Protein AF-A0A553I6A2-F1 (afdb_monomer)

Radius of gyration: 22.67 Å; Cα contacts (8 Å, |Δi|>4): 532; chains: 1; bounding box: 70×39×53 Å

Structure (mmCIF, N/CA/C/O backbone):
data_AF-A0A553I6A2-F1
#
_entry.id   AF-A0A553I6A2-F1
#
loop_
_atom_site.group_PDB
_atom_site.id
_atom_site.type_symbol
_atom_site.label_atom_id
_atom_site.label_alt_id
_atom_site.label_comp_id
_atom_site.label_asym_id
_atom_site.label_entity_id
_atom_site.label_seq_id
_atom_site.pdbx_PDB_ins_code
_atom_site.Cartn_x
_atom_site.Cartn_y
_atom_site.Cartn_z
_atom_site.occupancy
_atom_site.B_iso_or_equiv
_atom_site.auth_seq_id
_atom_site.auth_comp_id
_atom_site.auth_asym_id
_atom_site.auth_atom_id
_atom_site.pdbx_PDB_model_num
ATOM 1 N N . MET A 1 1 ? -19.895 21.517 -3.888 1.00 39.69 1 MET A N 1
ATOM 2 C CA . MET A 1 1 ? -21.190 20.795 -3.908 1.00 39.69 1 MET A CA 1
ATOM 3 C C . MET A 1 1 ? -21.489 20.225 -5.305 1.00 39.69 1 MET A C 1
ATOM 5 O O . MET A 1 1 ? -22.561 20.464 -5.832 1.00 39.69 1 MET A O 1
ATOM 9 N N . GLN A 1 2 ? -20.566 19.466 -5.915 1.00 40.25 2 GLN A N 1
ATOM 10 C CA . GLN A 1 2 ? -20.750 18.855 -7.252 1.00 40.25 2 GLN A CA 1
ATOM 11 C C . GLN A 1 2 ? -20.874 17.312 -7.220 1.00 40.25 2 GLN A C 1
ATOM 13 O O . GLN A 1 2 ? -20.915 16.690 -8.269 1.00 40.25 2 GLN A O 1
ATOM 18 N N . ASN A 1 3 ? -20.970 16.678 -6.041 1.00 53.06 3 ASN A N 1
ATOM 19 C CA . ASN A 1 3 ? -20.765 15.223 -5.898 1.00 53.06 3 ASN A CA 1
ATOM 20 C C . ASN A 1 3 ? -22.000 14.380 -5.527 1.00 53.06 3 ASN A C 1
ATOM 22 O O . ASN A 1 3 ? -21.851 13.182 -5.305 1.00 53.06 3 ASN A O 1
ATOM 26 N N . ILE A 1 4 ? -23.208 14.950 -5.456 1.00 61.94 4 ILE A N 1
ATOM 27 C CA . ILE A 1 4 ? -24.402 14.166 -5.070 1.00 61.94 4 ILE A CA 1
ATOM 28 C C . ILE A 1 4 ? -24.847 13.244 -6.219 1.00 61.94 4 ILE A C 1
ATOM 30 O O . ILE A 1 4 ? -25.097 12.064 -5.998 1.00 61.94 4 ILE A O 1
ATOM 34 N N . GLU A 1 5 ? -24.829 13.728 -7.466 1.00 69.94 5 GLU A N 1
ATOM 35 C CA . GLU A 1 5 ? -25.298 12.946 -8.623 1.00 69.94 5 GLU A CA 1
ATOM 36 C C . GLU A 1 5 ? -24.437 11.718 -8.951 1.00 69.94 5 GLU A C 1
ATOM 38 O O . GLU A 1 5 ? -24.935 10.753 -9.530 1.00 69.94 5 GLU A O 1
ATOM 43 N N . TRP A 1 6 ? -23.142 11.739 -8.622 1.00 77.69 6 TRP A N 1
ATOM 44 C CA . TRP A 1 6 ? -22.279 10.568 -8.799 1.00 77.69 6 TRP A CA 1
ATOM 45 C C . TRP A 1 6 ? -22.533 9.521 -7.712 1.00 77.69 6 TRP A C 1
ATOM 47 O O . TRP A 1 6 ? -22.584 8.330 -8.007 1.00 77.69 6 TRP A O 1
ATOM 57 N N . PHE A 1 7 ? -22.761 9.963 -6.473 1.00 81.88 7 PHE A N 1
ATOM 58 C CA . PHE A 1 7 ? -23.007 9.070 -5.345 1.00 81.88 7 PHE A CA 1
ATOM 59 C C . PHE A 1 7 ? -24.270 8.222 -5.541 1.00 81.88 7 PHE A C 1
ATOM 61 O O . PHE A 1 7 ? -24.253 7.024 -5.271 1.00 81.88 7 PHE A O 1
ATOM 68 N N . ASP A 1 8 ? -25.340 8.807 -6.085 1.00 86.19 8 ASP A N 1
ATOM 69 C CA . ASP A 1 8 ? -26.600 8.095 -6.334 1.00 86.19 8 ASP A CA 1
ATOM 70 C C . ASP A 1 8 ? -26.503 7.033 -7.442 1.00 86.19 8 ASP A C 1
ATOM 72 O O . ASP A 1 8 ? -27.329 6.121 -7.496 1.00 86.19 8 ASP A O 1
ATOM 76 N N . LYS A 1 9 ? -25.474 7.108 -8.298 1.00 87.31 9 LYS A N 1
ATOM 77 C CA . LYS A 1 9 ? -25.201 6.113 -9.349 1.00 87.31 9 LYS A CA 1
ATOM 78 C C . LYS A 1 9 ? -24.424 4.898 -8.840 1.00 87.31 9 LYS A C 1
ATOM 80 O O . LYS A 1 9 ? -24.332 3.902 -9.554 1.00 87.31 9 LYS A O 1
ATOM 85 N N . LEU A 1 10 ? -23.873 4.958 -7.628 1.00 88.50 10 LEU A N 1
ATOM 86 C CA . LEU A 1 10 ? -23.119 3.854 -7.045 1.00 88.50 10 LEU A CA 1
ATOM 87 C C . LEU A 1 10 ? -24.037 2.691 -6.640 1.00 88.50 10 LEU A C 1
ATOM 89 O O . LEU A 1 10 ? -25.145 2.877 -6.117 1.00 88.50 10 LEU A O 1
ATOM 93 N N . ALA A 1 11 ? -23.525 1.468 -6.795 1.00 91.56 11 ALA A N 1
ATOM 94 C CA . ALA A 1 11 ? -24.174 0.269 -6.275 1.00 91.56 11 ALA A CA 1
ATOM 95 C C . ALA A 1 11 ? -24.484 0.418 -4.766 1.00 91.56 11 ALA A C 1
ATOM 97 O O . ALA A 1 11 ? -23.743 1.100 -4.050 1.00 91.56 11 ALA A O 1
ATOM 98 N N . PRO A 1 12 ? -25.560 -0.204 -4.242 1.00 93.69 12 PRO A N 1
ATOM 99 C CA . PRO A 1 12 ? -25.917 -0.085 -2.826 1.00 93.69 12 PRO A CA 1
ATOM 100 C C . PRO A 1 12 ? -24.762 -0.412 -1.866 1.00 93.69 12 PRO A C 1
ATOM 102 O O . PRO A 1 12 ? -24.510 0.363 -0.948 1.00 93.69 12 PRO A O 1
ATOM 105 N N . SER A 1 13 ? -24.009 -1.490 -2.118 1.00 93.06 13 SER A N 1
ATOM 106 C CA . SER A 1 13 ? -22.839 -1.873 -1.311 1.00 93.06 13 SER A CA 1
ATOM 107 C C . SER A 1 13 ? -21.720 -0.829 -1.362 1.00 93.06 13 SER A C 1
ATOM 109 O O . SER A 1 13 ? -21.137 -0.508 -0.329 1.00 93.06 13 SER A O 1
ATOM 111 N N . SER A 1 14 ? -21.467 -0.239 -2.533 1.00 93.06 14 SER A N 1
ATOM 112 C CA . SER A 1 14 ? -20.503 0.850 -2.711 1.00 93.06 14 SER A CA 1
ATOM 113 C C . SER A 1 14 ? -20.884 2.078 -1.880 1.00 93.06 14 SER A C 1
ATOM 115 O O . SER A 1 14 ? -20.041 2.629 -1.176 1.00 93.06 14 SER A O 1
ATOM 117 N N . ARG A 1 15 ? -22.167 2.474 -1.889 1.00 93.44 15 ARG A N 1
ATOM 118 C CA . ARG A 1 15 ? -22.669 3.588 -1.063 1.00 93.44 15 ARG A CA 1
ATOM 119 C C . ARG A 1 15 ? -22.511 3.306 0.426 1.00 93.44 15 ARG A C 1
ATOM 121 O O . ARG A 1 15 ? -22.028 4.171 1.155 1.00 93.44 15 ARG A O 1
ATOM 128 N N . THR A 1 16 ? -22.879 2.102 0.866 1.00 94.94 16 THR A N 1
ATOM 129 C CA . THR A 1 16 ? -22.698 1.670 2.258 1.00 94.94 16 THR A CA 1
ATOM 130 C C . THR A 1 16 ? -21.231 1.742 2.671 1.00 94.94 16 THR A C 1
ATOM 132 O O . THR A 1 16 ? -20.926 2.324 3.709 1.00 94.94 16 THR A O 1
ATOM 135 N N . LEU A 1 17 ? -20.312 1.234 1.842 1.00 94.38 17 LEU A N 1
ATOM 136 C CA . LEU A 1 17 ? -18.883 1.292 2.134 1.00 94.38 17 LEU A CA 1
ATOM 137 C C . LEU A 1 17 ? -18.389 2.741 2.252 1.00 94.38 17 LEU A C 1
ATOM 139 O O . LEU A 1 17 ? -17.718 3.070 3.225 1.00 94.38 17 LEU A O 1
ATOM 143 N N . CYS A 1 18 ? -18.766 3.631 1.326 1.00 92.19 18 CYS A N 1
ATOM 144 C CA . CYS A 1 18 ? -18.405 5.052 1.392 1.00 92.19 18 CYS A CA 1
ATOM 145 C C . CYS A 1 18 ? -18.852 5.727 2.696 1.00 92.19 18 CYS A C 1
ATOM 147 O O . CYS A 1 18 ? -18.108 6.543 3.238 1.00 92.19 18 CYS A O 1
ATOM 149 N N . MET A 1 19 ? -20.048 5.395 3.192 1.00 93.75 19 MET A N 1
ATOM 150 C CA . MET A 1 19 ? -20.575 5.944 4.446 1.00 93.75 19 MET A CA 1
ATOM 151 C C . MET A 1 19 ? -19.883 5.360 5.684 1.00 93.75 19 MET A C 1
ATOM 153 O O . MET A 1 19 ? -19.749 6.051 6.690 1.00 93.75 19 MET A O 1
ATOM 157 N N . ASN A 1 20 ? -19.383 4.126 5.604 1.00 95.56 20 ASN A N 1
ATOM 158 C CA . ASN A 1 20 ? -18.745 3.418 6.715 1.00 95.56 20 ASN A CA 1
ATOM 159 C C . ASN A 1 20 ? -17.225 3.649 6.770 1.00 95.56 20 ASN A C 1
ATOM 161 O O . ASN A 1 20 ? -16.434 2.711 6.909 1.00 95.56 20 ASN A O 1
ATOM 165 N N . ARG A 1 21 ? -16.802 4.908 6.651 1.00 96.12 21 ARG A N 1
ATOM 166 C CA . ARG A 1 21 ? -15.399 5.296 6.813 1.00 96.12 21 ARG A CA 1
ATOM 167 C C . ARG A 1 21 ? -15.043 5.412 8.297 1.00 96.12 21 ARG A C 1
ATOM 169 O O . ARG A 1 21 ? -15.699 6.152 9.023 1.00 96.12 21 ARG A O 1
ATOM 176 N N . ILE A 1 22 ? -13.962 4.764 8.725 1.00 96.12 22 ILE A N 1
ATOM 177 C CA . ILE A 1 22 ? -13.311 5.024 10.015 1.00 96.12 22 ILE A CA 1
ATOM 178 C C . ILE A 1 22 ? -12.478 6.300 9.854 1.00 96.12 22 ILE A C 1
ATOM 180 O O . ILE A 1 22 ? -11.537 6.322 9.058 1.00 96.12 22 ILE A O 1
ATOM 184 N N . GLN A 1 23 ? -12.879 7.372 10.539 1.00 95.06 23 GLN A N 1
ATOM 185 C CA . GLN A 1 23 ? -12.354 8.726 10.304 1.00 95.06 23 GLN A CA 1
ATOM 186 C C . GLN A 1 23 ? -11.250 9.144 11.269 1.00 95.06 23 GLN A C 1
ATOM 188 O O . GLN A 1 23 ? -10.480 10.033 10.927 1.00 95.06 23 GLN A O 1
ATOM 193 N N . ASP A 1 24 ? -11.188 8.516 12.440 1.00 94.44 24 ASP A N 1
ATOM 194 C CA . ASP A 1 24 ? -10.298 8.922 13.520 1.00 94.44 24 ASP A CA 1
ATOM 195 C C . ASP A 1 24 ? -9.706 7.723 14.266 1.00 94.44 24 ASP A C 1
ATOM 197 O O . ASP A 1 24 ? -10.160 6.573 14.158 1.00 94.44 24 ASP A O 1
ATOM 201 N N . PHE A 1 25 ? -8.642 8.005 15.015 1.00 92.56 25 PHE A N 1
ATOM 202 C CA . PHE A 1 25 ? -7.897 6.995 15.751 1.00 92.56 25 PHE A CA 1
ATOM 203 C C . PHE A 1 25 ? -8.709 6.273 16.830 1.00 92.56 25 PHE A C 1
ATOM 205 O O . PHE A 1 25 ? -8.546 5.064 17.027 1.00 92.56 25 PHE A O 1
ATOM 212 N N . ASP A 1 26 ? -9.574 6.993 17.543 1.00 91.19 26 ASP A N 1
ATOM 213 C CA . ASP A 1 26 ? -10.356 6.416 18.635 1.00 91.19 26 ASP A CA 1
ATOM 214 C C . ASP A 1 26 ? -11.381 5.412 18.085 1.00 91.19 26 ASP A C 1
ATOM 216 O O . ASP A 1 26 ? -11.491 4.295 18.599 1.00 91.19 26 ASP A O 1
ATOM 220 N N . SER A 1 27 ? -12.048 5.749 16.980 1.00 92.19 27 SER A N 1
ATOM 221 C CA . SER A 1 27 ? -12.936 4.856 16.230 1.00 92.19 27 SER A CA 1
ATOM 222 C C . SER A 1 27 ? -12.190 3.624 15.714 1.00 92.19 27 SER A C 1
ATOM 224 O O . SER A 1 27 ? -12.698 2.506 15.803 1.00 92.19 27 SER A O 1
ATOM 226 N N . LEU A 1 28 ? -10.954 3.797 15.232 1.00 90.69 28 LEU A N 1
ATOM 227 C CA . LEU A 1 28 ? -10.103 2.694 14.783 1.00 90.69 28 LEU A CA 1
ATOM 228 C C . LEU A 1 28 ? -9.699 1.749 15.927 1.00 90.69 28 LEU A C 1
ATOM 230 O O . LEU A 1 28 ? -9.652 0.538 15.732 1.00 90.69 28 LEU A O 1
ATOM 234 N N . LYS A 1 29 ? -9.440 2.269 17.132 1.00 87.19 29 LYS A N 1
ATOM 235 C CA . LYS A 1 29 ? -9.158 1.448 18.323 1.00 87.19 29 LYS A CA 1
ATOM 236 C C . LYS A 1 29 ? -10.384 0.714 18.850 1.00 87.19 29 LYS A C 1
ATOM 238 O O . LYS A 1 29 ? -10.271 -0.419 19.319 1.00 87.19 29 LYS A O 1
ATOM 243 N N . GLN A 1 30 ? -11.541 1.367 18.807 1.00 84.50 30 GLN A N 1
ATOM 244 C CA . GLN A 1 30 ? -12.818 0.758 19.179 1.00 84.50 30 GLN A CA 1
ATOM 245 C C . GLN A 1 30 ? -13.240 -0.314 18.176 1.00 84.50 30 GLN A C 1
ATOM 247 O O . GLN A 1 30 ? -13.945 -1.257 18.551 1.00 84.50 30 GLN A O 1
ATOM 252 N N . ALA A 1 31 ? -12.761 -0.210 16.931 1.00 76.12 31 ALA A N 1
ATOM 253 C CA . ALA A 1 31 ? -12.896 -1.233 15.914 1.00 76.12 31 ALA A CA 1
ATOM 254 C C . ALA A 1 31 ? -12.048 -2.472 16.273 1.00 76.12 31 ALA A C 1
ATOM 256 O O . ALA A 1 31 ? -11.007 -2.766 15.689 1.00 76.12 31 ALA A O 1
ATOM 257 N N . SER A 1 32 ? -12.513 -3.224 17.265 1.00 68.56 32 SER A N 1
ATOM 258 C CA . SER A 1 32 ? -11.892 -4.455 17.728 1.00 68.56 32 SER A CA 1
ATOM 259 C C . SER A 1 32 ? -12.562 -5.694 17.143 1.00 68.56 32 SER A C 1
ATOM 261 O O . SER A 1 32 ? -13.752 -5.695 16.837 1.00 68.56 32 SER A O 1
ATOM 263 N N . GLY A 1 33 ? -11.789 -6.771 16.977 1.00 80.69 33 GLY A N 1
ATOM 264 C CA . GLY A 1 33 ? -12.341 -8.035 16.491 1.00 80.69 33 GLY A CA 1
ATOM 265 C C . GLY A 1 33 ? -12.720 -8.033 15.007 1.00 80.69 33 GLY A C 1
ATOM 266 O O . GLY A 1 33 ? -13.617 -8.776 14.623 1.00 80.69 33 GLY A O 1
ATOM 267 N N . PHE A 1 34 ? -12.034 -7.246 14.178 1.00 89.44 34 PHE A N 1
ATOM 268 C CA . PHE A 1 34 ? -12.184 -7.262 12.720 1.00 89.44 34 PHE A CA 1
ATOM 269 C C . PHE A 1 34 ? -11.157 -8.175 12.054 1.00 89.44 34 PHE A C 1
ATOM 271 O O . PHE A 1 34 ? -10.148 -8.545 12.656 1.00 89.44 34 PHE A O 1
ATOM 278 N N . THR A 1 35 ? -11.400 -8.502 10.793 1.00 94.81 35 THR A N 1
ATOM 279 C CA . THR A 1 35 ? -10.365 -8.963 9.866 1.00 94.81 35 THR A CA 1
ATOM 280 C C . THR A 1 35 ? -9.868 -7.763 9.077 1.00 94.81 35 THR A C 1
ATOM 282 O O . THR A 1 35 ? -10.666 -6.984 8.560 1.00 94.81 35 THR A O 1
ATOM 285 N N . LEU A 1 36 ? -8.554 -7.587 8.998 1.00 95.81 36 LEU A N 1
ATOM 286 C CA . LEU A 1 36 ? -7.943 -6.438 8.339 1.00 95.81 36 LEU A CA 1
ATOM 287 C C . LEU A 1 36 ? -7.446 -6.873 6.969 1.00 95.81 36 LEU A C 1
ATOM 289 O O . LEU A 1 36 ? -6.605 -7.768 6.881 1.00 95.81 36 LEU A O 1
ATOM 293 N N . VAL A 1 37 ? -7.956 -6.247 5.910 1.00 97.56 37 VAL A N 1
ATOM 294 C CA . VAL A 1 37 ? -7.526 -6.508 4.534 1.00 97.56 37 VAL A CA 1
ATOM 295 C C . VAL A 1 37 ? -6.984 -5.222 3.943 1.00 97.56 37 VAL A C 1
ATOM 297 O O . VAL A 1 37 ? -7.740 -4.303 3.639 1.00 97.56 37 VAL A O 1
ATOM 300 N N . ALA A 1 38 ? -5.668 -5.159 3.770 1.00 97.69 38 ALA A N 1
ATOM 301 C CA . ALA A 1 38 ? -5.038 -4.070 3.051 1.00 97.69 38 ALA A CA 1
ATOM 302 C C . ALA A 1 38 ? -5.060 -4.317 1.548 1.00 97.69 38 ALA A C 1
ATOM 304 O O . ALA A 1 38 ? -4.789 -5.433 1.101 1.00 97.69 38 ALA A O 1
ATOM 305 N N . VAL A 1 39 ? -5.326 -3.260 0.781 1.00 96.31 39 VAL A N 1
ATOM 306 C CA . VAL A 1 39 ? -5.261 -3.277 -0.682 1.00 96.31 39 VAL A CA 1
ATOM 307 C C . VAL A 1 39 ? -4.259 -2.246 -1.190 1.00 96.31 39 VAL A C 1
ATOM 309 O O . VAL A 1 39 ? -4.098 -1.171 -0.611 1.00 96.31 39 VAL A O 1
ATOM 312 N N . ASP A 1 40 ? -3.585 -2.560 -2.287 1.00 96.12 40 ASP A N 1
ATOM 313 C CA . ASP A 1 40 ? -2.832 -1.599 -3.090 1.00 96.12 40 ASP A CA 1
ATOM 314 C C . ASP A 1 40 ? -3.101 -1.881 -4.564 1.00 96.12 40 ASP A C 1
ATOM 316 O O . ASP A 1 40 ? -3.135 -3.039 -4.985 1.00 96.12 40 ASP A O 1
ATOM 320 N N . PHE A 1 41 ? -3.287 -0.829 -5.349 1.00 92.25 41 PHE A N 1
ATOM 321 C CA . PHE A 1 41 ? -3.377 -0.936 -6.797 1.00 92.25 41 PHE A CA 1
ATOM 322 C C . PHE A 1 41 ? -2.199 -0.179 -7.404 1.00 92.25 41 PHE A C 1
ATOM 324 O O . PHE A 1 41 ? -1.989 0.999 -7.118 1.00 92.25 41 PHE A O 1
ATOM 331 N N . LYS A 1 42 ? -1.461 -0.826 -8.307 1.00 89.69 42 LYS A N 1
ATOM 332 C CA . LYS A 1 42 ? -0.528 -0.146 -9.207 1.00 89.69 42 LYS A CA 1
ATOM 333 C C . LYS A 1 42 ? -1.149 -0.080 -10.581 1.00 89.69 42 LYS A C 1
ATOM 335 O O . LYS A 1 42 ? -1.571 -1.094 -11.136 1.00 89.69 42 LYS A O 1
ATOM 340 N N . GLY A 1 43 ? -1.130 1.095 -11.180 1.00 82.81 43 GLY A N 1
ATOM 341 C CA . GLY A 1 43 ? -1.565 1.280 -12.551 1.00 82.81 43 GLY A CA 1
ATOM 342 C C . GLY A 1 43 ? -0.867 2.455 -13.198 1.00 82.81 43 GLY A C 1
ATOM 343 O O . GLY A 1 43 ? -0.191 3.242 -12.534 1.00 82.81 43 GLY A O 1
ATOM 344 N N . GLN A 1 44 ? -1.043 2.564 -14.506 1.00 67.75 44 GLN A N 1
ATOM 345 C CA . GLN A 1 44 ? -0.726 3.785 -15.229 1.00 67.75 44 GLN A CA 1
ATOM 346 C C . GLN A 1 44 ? -2.042 4.460 -15.617 1.00 67.75 44 GLN A C 1
ATOM 348 O O . GLN A 1 44 ? -2.924 3.778 -16.156 1.00 67.75 44 GLN A O 1
ATOM 353 N N . PRO A 1 45 ? -2.202 5.769 -15.355 1.00 56.75 45 PRO A N 1
ATOM 354 C CA . PRO A 1 45 ? -3.293 6.514 -15.955 1.00 56.75 45 PRO A CA 1
ATOM 355 C C . PRO A 1 45 ? -3.103 6.467 -17.473 1.00 56.75 45 PRO A C 1
ATOM 357 O O . PRO A 1 45 ? -2.079 6.914 -17.994 1.00 56.75 45 PRO A O 1
ATOM 360 N N . ASN A 1 46 ? -4.067 5.896 -18.185 1.00 56.88 46 ASN A N 1
ATOM 361 C CA . ASN A 1 46 ? -4.137 6.018 -19.625 1.00 56.88 46 ASN A CA 1
ATOM 362 C C . ASN A 1 46 ? -4.729 7.396 -19.927 1.00 56.88 46 ASN A C 1
ATOM 364 O O . ASN A 1 46 ? -5.925 7.646 -19.812 1.00 56.88 46 ASN A O 1
ATOM 368 N N . ILE A 1 47 ? -3.846 8.336 -20.257 1.00 48.25 47 ILE A N 1
ATOM 369 C CA . ILE A 1 47 ? -4.209 9.738 -20.494 1.00 48.25 47 ILE A CA 1
ATOM 370 C C . ILE A 1 47 ? -5.149 9.866 -21.709 1.00 48.25 47 ILE A C 1
ATOM 372 O O . ILE A 1 47 ? -5.905 10.829 -21.796 1.00 48.25 47 ILE A O 1
ATOM 376 N N . ALA A 1 48 ? -5.124 8.900 -22.635 1.00 45.41 48 ALA A N 1
ATOM 377 C CA . ALA A 1 48 ? -5.872 8.967 -23.887 1.00 45.41 48 ALA A CA 1
ATOM 378 C C . ALA A 1 48 ? -7.380 8.719 -23.724 1.00 45.41 48 ALA A C 1
ATOM 380 O O . ALA A 1 48 ? -8.170 9.311 -24.454 1.00 45.41 48 ALA A O 1
ATOM 381 N N . ASP A 1 49 ? -7.783 7.871 -22.780 1.00 52.06 49 ASP A N 1
ATOM 382 C CA . ASP A 1 49 ? -9.187 7.500 -22.549 1.00 52.06 49 ASP A CA 1
ATOM 383 C C . ASP A 1 49 ? -9.632 7.742 -21.098 1.00 52.06 49 ASP A C 1
ATOM 385 O O . ASP A 1 49 ? -10.753 7.402 -20.729 1.00 52.06 49 ASP A O 1
ATOM 389 N N . MET A 1 50 ? -8.763 8.347 -20.279 1.00 49.00 50 MET A N 1
ATOM 390 C CA . MET A 1 50 ? -8.949 8.534 -18.837 1.00 49.00 50 MET A CA 1
ATOM 391 C C . MET A 1 50 ? -9.239 7.236 -18.070 1.00 49.00 50 MET A C 1
ATOM 393 O O . MET A 1 50 ? -9.714 7.283 -16.937 1.00 49.00 50 MET A O 1
ATOM 397 N N . THR A 1 51 ? -8.915 6.076 -18.644 1.00 56.41 51 THR A N 1
ATOM 398 C CA . THR A 1 51 ? -8.985 4.798 -17.937 1.00 56.41 51 THR A CA 1
ATOM 399 C C . THR A 1 51 ? -7.670 4.548 -17.207 1.00 56.41 51 THR A C 1
ATOM 401 O O . THR A 1 51 ? -6.596 4.954 -17.643 1.00 56.41 51 THR A O 1
ATOM 404 N N . SER A 1 52 ? -7.695 3.897 -16.054 1.00 60.62 52 SER A N 1
ATOM 405 C CA . SER A 1 52 ? -6.475 3.402 -15.416 1.00 60.62 52 SER A CA 1
ATOM 406 C C . SER A 1 52 ? -6.285 1.941 -15.799 1.00 60.62 52 SER A C 1
ATOM 408 O O . SER A 1 52 ? -7.109 1.082 -15.488 1.00 60.62 52 SER A O 1
ATOM 410 N N . SER A 1 53 ? -5.162 1.631 -16.447 1.00 80.62 53 SER A N 1
ATOM 411 C CA . SER A 1 53 ? -4.784 0.231 -16.627 1.00 80.62 53 SER A CA 1
ATOM 412 C C . SER A 1 53 ? -4.132 -0.253 -15.337 1.00 80.62 53 SER A C 1
ATOM 414 O O . SER A 1 53 ? -3.044 0.191 -14.957 1.00 80.62 53 SER A O 1
ATOM 416 N N . VAL A 1 54 ? -4.824 -1.131 -14.615 1.00 88.56 54 VAL A N 1
ATOM 417 C CA . VAL A 1 54 ? -4.239 -1.808 -13.459 1.00 88.56 54 VAL A CA 1
ATOM 418 C C . VAL A 1 54 ? -3.155 -2.756 -13.963 1.00 88.56 54 VAL A C 1
ATOM 420 O O . VAL A 1 54 ? -3.380 -3.592 -14.832 1.00 88.56 54 VAL A O 1
ATOM 423 N N . THR A 1 55 ? -1.958 -2.595 -13.416 1.00 89.00 55 THR A N 1
ATOM 424 C CA . THR A 1 55 ? -0.764 -3.395 -13.725 1.00 89.00 55 THR A CA 1
ATOM 425 C C . THR A 1 55 ? -0.451 -4.394 -12.619 1.00 89.00 55 THR A C 1
ATOM 427 O O . THR A 1 55 ? 0.107 -5.460 -12.879 1.00 89.00 55 THR A O 1
ATOM 430 N N . GLU A 1 56 ? -0.843 -4.083 -11.384 1.00 92.19 56 GLU A N 1
ATOM 431 C CA . GLU A 1 56 ? -0.701 -4.977 -10.245 1.00 92.19 56 GLU A CA 1
ATOM 432 C C . GLU A 1 56 ? -1.766 -4.674 -9.190 1.00 92.19 56 GLU A C 1
ATOM 434 O O . GLU A 1 56 ? -2.109 -3.513 -8.965 1.00 92.19 56 GLU A O 1
ATOM 439 N N . VAL A 1 57 ? -2.255 -5.715 -8.518 1.00 94.38 57 VAL A N 1
ATOM 440 C CA . VAL A 1 57 ? -3.078 -5.593 -7.313 1.00 94.38 57 VAL A CA 1
ATOM 441 C C . VAL A 1 57 ? -2.429 -6.365 -6.179 1.00 94.38 57 VAL A C 1
ATOM 443 O O . VAL A 1 57 ? -2.013 -7.512 -6.344 1.00 94.38 57 VAL A O 1
ATOM 446 N N . GLY A 1 58 ? -2.326 -5.727 -5.026 1.00 95.38 58 GLY A N 1
ATOM 447 C CA . GLY A 1 58 ? -1.806 -6.297 -3.801 1.00 95.38 58 GLY A CA 1
ATOM 448 C C . GLY A 1 58 ? -2.913 -6.437 -2.785 1.00 95.38 58 GLY A C 1
ATOM 449 O O . GLY A 1 58 ? -3.672 -5.497 -2.573 1.00 95.38 58 GLY A O 1
ATOM 450 N N . LEU A 1 59 ? -2.977 -7.592 -2.137 1.00 96.88 59 LEU A N 1
ATOM 451 C CA . LEU A 1 59 ? -3.796 -7.813 -0.959 1.00 96.88 59 LEU A CA 1
ATOM 452 C C . LEU A 1 59 ? -2.909 -8.333 0.162 1.00 96.88 59 LEU A C 1
ATOM 454 O O . LEU A 1 59 ? -2.053 -9.188 -0.062 1.00 96.88 59 LEU A O 1
ATOM 458 N N . ALA A 1 60 ? -3.143 -7.864 1.374 1.00 96.50 60 ALA A N 1
ATOM 459 C CA . ALA A 1 60 ? -2.597 -8.478 2.570 1.00 96.50 60 ALA A CA 1
ATOM 460 C C . ALA A 1 60 ? -3.720 -8.631 3.585 1.00 96.50 60 ALA A C 1
ATOM 462 O O . ALA A 1 60 ? -4.532 -7.722 3.738 1.00 96.50 60 ALA A O 1
ATOM 463 N N . VAL A 1 61 ? -3.782 -9.773 4.260 1.00 96.50 61 VAL A N 1
ATOM 464 C CA . VAL A 1 61 ? -4.800 -10.042 5.277 1.00 96.50 61 VAL A CA 1
ATOM 465 C C . VAL A 1 61 ? -4.160 -10.483 6.579 1.00 96.50 61 VAL A C 1
ATOM 467 O O . VAL A 1 61 ? -3.188 -11.238 6.574 1.00 96.50 61 VAL A O 1
ATOM 470 N N . MET A 1 62 ? -4.725 -10.015 7.686 1.00 94.25 62 MET A N 1
ATOM 471 C CA . MET A 1 62 ? -4.416 -10.500 9.024 1.00 94.25 62 MET A CA 1
ATOM 472 C C . MET A 1 62 ? -5.659 -10.452 9.911 1.00 94.25 62 MET A C 1
ATOM 474 O O . MET A 1 62 ? -6.585 -9.665 9.685 1.00 94.25 62 MET A O 1
ATOM 478 N N . SER A 1 63 ? -5.664 -11.275 10.954 1.00 91.81 63 SER A N 1
ATOM 479 C CA . SER A 1 63 ? -6.627 -11.120 12.041 1.00 91.81 63 SER A CA 1
ATOM 480 C C . SER A 1 63 ? -6.368 -9.790 12.743 1.00 91.81 63 SER A C 1
ATOM 482 O O . SER A 1 63 ? -5.235 -9.490 13.115 1.00 91.81 63 SER A O 1
ATOM 484 N N . GLY A 1 64 ? -7.407 -8.983 12.944 1.00 81.62 64 GLY A N 1
ATOM 485 C CA . GLY A 1 64 ? -7.299 -7.809 13.797 1.00 81.62 64 GLY A CA 1
ATOM 486 C C . GLY A 1 64 ? -6.960 -8.222 15.232 1.00 81.62 64 GLY A C 1
ATOM 487 O O . GLY A 1 64 ? -7.355 -9.316 15.667 1.00 81.62 64 GLY A O 1
ATOM 488 N N . PRO A 1 65 ? -6.247 -7.365 15.982 1.00 74.75 65 PRO A N 1
ATOM 489 C CA . PRO A 1 65 ? -5.880 -7.671 17.354 1.00 74.75 65 PRO A CA 1
ATOM 490 C C . PRO A 1 65 ? -7.139 -7.981 18.169 1.00 74.75 65 PRO A C 1
ATOM 492 O O . PRO A 1 65 ? -8.144 -7.264 18.117 1.00 74.75 65 PRO A O 1
ATOM 495 N N . VAL A 1 66 ? -7.106 -9.092 18.906 1.00 59.66 66 VAL A N 1
ATOM 496 C CA . VAL A 1 66 ? -8.154 -9.412 19.878 1.00 59.66 66 VAL A CA 1
ATOM 497 C C . VAL A 1 66 ? -8.000 -8.414 21.024 1.00 59.66 66 VAL A C 1
ATOM 499 O O . VAL A 1 66 ? -6.898 -8.247 21.543 1.00 59.66 66 VAL A O 1
ATOM 502 N N . THR A 1 67 ? -9.077 -7.703 21.371 1.00 51.97 67 THR A N 1
ATOM 503 C CA . THR A 1 67 ? -9.132 -6.750 22.494 1.00 51.97 67 THR A CA 1
ATOM 504 C C . THR A 1 67 ? -8.324 -7.242 23.692 1.00 51.97 67 THR A C 1
ATOM 506 O O . THR A 1 67 ? -8.574 -8.346 24.175 1.00 51.97 67 THR A O 1
ATOM 509 N N . GLY A 1 68 ? -7.394 -6.424 24.191 1.00 50.03 68 GLY A N 1
ATOM 510 C CA . GLY A 1 68 ? -6.597 -6.786 25.367 1.00 50.03 68 GLY A CA 1
ATOM 511 C C . GLY A 1 68 ? -5.166 -6.261 25.407 1.00 50.03 68 GLY A C 1
ATOM 512 O O . GLY A 1 68 ? -4.470 -6.548 26.378 1.00 50.03 68 GLY A O 1
ATOM 513 N N . TYR A 1 69 ? -4.709 -5.475 24.425 1.00 47.66 69 TYR A N 1
ATOM 514 C CA . TYR A 1 69 ? -3.385 -4.847 24.482 1.00 47.66 69 TYR A CA 1
ATOM 515 C C . TYR A 1 69 ? -3.351 -3.699 25.508 1.00 47.66 69 TYR A C 1
ATOM 517 O O . TYR A 1 69 ? -3.262 -2.522 25.184 1.00 47.66 69 TYR A O 1
ATOM 525 N N . GLY A 1 70 ? -3.364 -4.081 26.785 1.00 41.84 70 GLY A N 1
ATOM 526 C CA . GLY A 1 70 ? -2.694 -3.374 27.869 1.00 41.84 70 GLY A CA 1
ATOM 527 C C . GLY A 1 70 ? -1.186 -3.641 27.871 1.00 41.84 70 GLY A C 1
ATOM 528 O O . GLY A 1 70 ? -0.540 -3.443 28.898 1.00 41.84 70 GLY A O 1
ATOM 529 N N . MET A 1 71 ? -0.606 -4.111 26.755 1.00 43.06 71 MET A N 1
ATOM 530 C CA . MET A 1 71 ? 0.844 -4.152 26.643 1.00 43.06 71 MET A CA 1
ATOM 531 C C . MET A 1 71 ? 1.342 -2.715 26.632 1.00 43.06 71 MET A C 1
ATOM 533 O O . MET A 1 71 ? 1.044 -1.919 25.742 1.00 43.06 71 MET A O 1
ATOM 537 N N . THR A 1 72 ? 2.100 -2.385 27.672 1.00 41.91 72 THR A N 1
ATOM 538 C CA . THR A 1 72 ? 3.033 -1.268 27.650 1.00 41.91 72 THR A CA 1
ATOM 539 C C . THR A 1 72 ? 3.757 -1.282 26.308 1.00 41.91 72 THR A C 1
ATOM 541 O O . THR A 1 72 ? 4.281 -2.343 25.966 1.00 41.91 72 THR A O 1
ATOM 544 N N . PRO A 1 73 ? 3.803 -0.160 25.562 1.00 45.97 73 PRO A N 1
ATOM 545 C CA . PRO A 1 73 ? 4.612 -0.074 24.361 1.00 45.97 73 PRO A CA 1
ATOM 546 C C . PRO A 1 73 ? 6.023 -0.452 24.784 1.00 45.97 73 PRO A C 1
ATOM 548 O O . PRO A 1 73 ? 6.670 0.288 25.532 1.00 45.97 73 PRO A O 1
ATOM 551 N N . THR A 1 74 ? 6.472 -1.640 24.395 1.00 44.44 74 THR A N 1
ATOM 552 C CA . THR A 1 74 ? 7.893 -1.925 24.402 1.00 44.44 74 THR A CA 1
ATOM 553 C C . THR A 1 74 ? 8.490 -0.865 23.496 1.00 44.44 74 THR A C 1
ATOM 555 O O . THR A 1 74 ? 7.948 -0.572 22.428 1.00 44.44 74 THR A O 1
ATOM 558 N N . ALA A 1 75 ? 9.512 -0.175 24.006 1.00 53.12 75 ALA A N 1
ATOM 559 C CA . ALA A 1 75 ? 10.237 0.841 23.261 1.00 53.12 75 ALA A CA 1
ATOM 560 C C . ALA A 1 75 ? 10.409 0.367 21.816 1.00 53.12 75 ALA A C 1
ATOM 562 O O . ALA A 1 75 ? 10.770 -0.794 21.641 1.00 53.12 75 ALA A O 1
ATOM 563 N N . VAL A 1 76 ? 10.093 1.239 20.845 1.00 57.81 76 VAL A N 1
ATOM 564 C CA . VAL A 1 76 ? 10.168 0.979 19.397 1.00 57.81 76 VAL A CA 1
ATOM 565 C C . VAL A 1 76 ? 11.251 -0.057 19.125 1.00 57.81 76 VAL A C 1
ATOM 567 O O . VAL A 1 76 ? 12.438 0.251 19.282 1.00 57.81 76 VAL A O 1
ATOM 570 N N . ASP A 1 77 ? 10.847 -1.293 18.823 1.00 64.50 77 ASP A N 1
ATOM 571 C CA . ASP A 1 77 ? 11.805 -2.366 18.604 1.00 64.50 77 ASP A CA 1
ATOM 572 C C . ASP A 1 77 ? 12.494 -2.093 17.272 1.00 64.5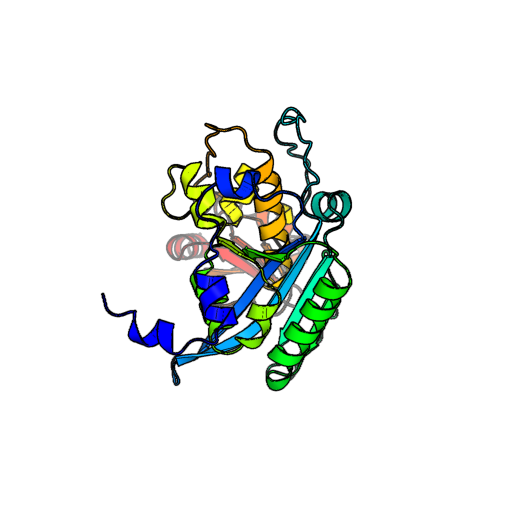0 77 ASP A C 1
ATOM 574 O O . ASP A 1 77 ? 11.990 -2.412 16.197 1.00 64.50 77 ASP A O 1
ATOM 578 N N . ARG A 1 78 ? 13.657 -1.444 17.351 1.00 63.06 78 ARG A N 1
ATOM 579 C CA . ARG A 1 78 ? 14.464 -1.058 16.188 1.00 63.06 78 ARG A CA 1
ATOM 580 C C . ARG A 1 78 ? 15.012 -2.261 15.420 1.00 63.06 78 ARG A C 1
ATOM 582 O O . ARG A 1 78 ? 15.589 -2.072 14.353 1.00 63.06 78 ARG A O 1
ATOM 589 N N . ASN A 1 79 ? 14.842 -3.476 15.945 1.00 64.81 79 ASN A N 1
ATOM 590 C CA . ASN A 1 79 ? 15.192 -4.712 15.260 1.00 64.81 79 ASN A CA 1
ATOM 591 C C . ASN A 1 79 ? 13.983 -5.365 14.571 1.00 64.81 79 ASN A C 1
ATOM 593 O O . ASN A 1 79 ? 14.135 -6.437 13.979 1.00 64.81 79 ASN A O 1
ATOM 597 N N . LYS A 1 80 ? 12.794 -4.743 14.611 1.00 76.69 80 LYS A N 1
ATOM 598 C CA . LYS A 1 80 ? 11.597 -5.280 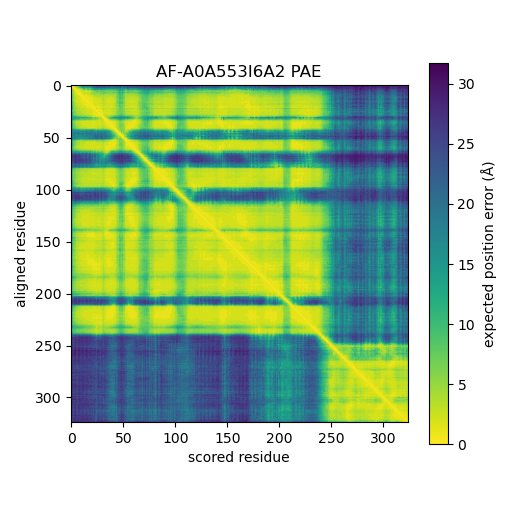13.965 1.00 76.69 80 LYS A CA 1
ATOM 599 C C . LYS A 1 80 ? 11.744 -5.227 12.449 1.00 76.69 80 LYS A C 1
ATOM 601 O O . L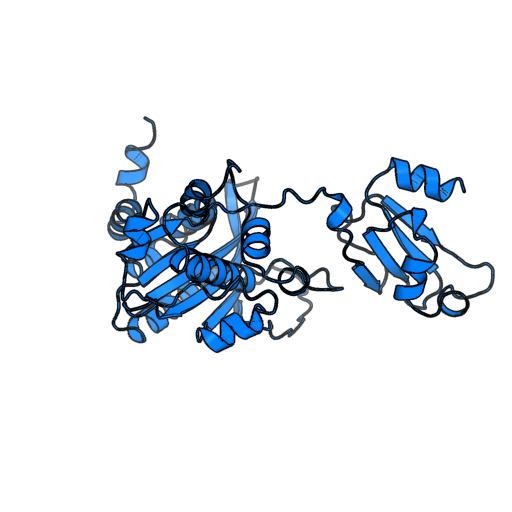YS A 1 80 ? 11.619 -4.179 11.816 1.00 76.69 80 LYS A O 1
ATOM 606 N N . THR A 1 81 ? 12.014 -6.388 11.866 1.00 87.75 81 THR A N 1
ATOM 607 C CA . THR A 1 81 ? 12.039 -6.554 10.414 1.00 87.75 81 THR A CA 1
ATOM 608 C C . THR A 1 81 ? 10.624 -6.728 9.867 1.00 87.75 81 THR A C 1
ATOM 610 O O . THR A 1 81 ? 9.727 -7.211 10.560 1.00 87.75 81 THR A O 1
ATOM 613 N N . LEU A 1 82 ? 10.411 -6.390 8.597 1.00 87.25 82 LEU A N 1
ATOM 614 C CA . LEU A 1 82 ? 9.139 -6.613 7.908 1.00 87.25 82 LEU A CA 1
ATOM 615 C C . LEU A 1 82 ? 8.790 -8.104 7.829 1.00 87.25 82 LEU A C 1
ATOM 617 O O . LEU A 1 82 ? 7.625 -8.472 7.943 1.00 87.25 82 LEU A O 1
ATOM 621 N N . ARG A 1 83 ? 9.802 -8.966 7.678 1.00 88.25 83 ARG A N 1
ATOM 622 C CA . ARG A 1 83 ? 9.632 -10.422 7.751 1.00 88.25 83 ARG A CA 1
ATOM 623 C C . ARG A 1 83 ? 9.162 -10.849 9.141 1.00 88.25 83 ARG A C 1
ATOM 625 O O . ARG A 1 83 ? 8.167 -11.555 9.235 1.00 88.25 83 ARG A O 1
ATOM 632 N N . GLY A 1 84 ? 9.831 -10.372 10.192 1.00 88.69 84 GLY A N 1
ATOM 633 C CA . GLY A 1 84 ? 9.435 -10.652 11.572 1.00 88.69 84 GLY A CA 1
ATOM 634 C C . GLY A 1 84 ? 8.010 -10.182 11.865 1.00 88.69 84 GLY A C 1
ATOM 635 O O . GLY A 1 84 ? 7.246 -10.915 12.475 1.00 88.69 84 GLY A O 1
ATOM 636 N N . PHE A 1 85 ? 7.613 -9.014 11.347 1.00 90.75 85 PHE A N 1
ATOM 637 C CA . PHE A 1 85 ? 6.230 -8.541 11.424 1.00 90.75 85 PHE A CA 1
ATOM 638 C C . PHE A 1 85 ? 5.236 -9.509 10.760 1.00 90.75 85 PHE A C 1
ATOM 640 O O . PHE A 1 85 ? 4.220 -9.836 11.371 1.00 90.75 85 PHE A O 1
ATOM 647 N N . VAL A 1 86 ? 5.520 -9.965 9.533 1.00 90.81 86 VAL A N 1
ATOM 648 C CA . VAL A 1 86 ? 4.653 -10.908 8.805 1.00 90.81 86 VAL A CA 1
ATOM 649 C C . VAL A 1 86 ? 4.497 -12.224 9.562 1.00 90.81 86 VAL A C 1
ATOM 651 O O . VAL A 1 86 ? 3.381 -12.721 9.672 1.00 90.81 86 VAL A O 1
ATOM 654 N N . GLU A 1 87 ? 5.594 -12.765 10.090 1.00 90.38 87 GLU A N 1
ATOM 655 C CA . GLU A 1 87 ? 5.601 -14.020 10.848 1.00 90.38 87 GLU A CA 1
ATOM 656 C C . GLU A 1 87 ? 4.863 -13.875 12.189 1.00 90.38 87 GLU A C 1
ATOM 658 O O . GLU A 1 87 ? 4.012 -14.698 12.507 1.00 90.38 87 GLU A O 1
ATOM 663 N N . GLU A 1 88 ? 5.123 -12.801 12.940 1.00 89.75 88 GLU A N 1
ATOM 664 C CA . GLU A 1 88 ? 4.498 -12.526 14.242 1.00 89.75 88 GLU A CA 1
ATOM 665 C C . GLU A 1 88 ? 2.982 -12.305 14.142 1.00 89.75 88 GLU A C 1
ATOM 667 O O . GLU A 1 88 ? 2.240 -12.698 15.037 1.00 89.75 88 GLU A O 1
ATOM 672 N N . ASN A 1 89 ? 2.521 -11.664 13.064 1.00 90.06 89 ASN A N 1
ATOM 673 C CA . ASN A 1 89 ? 1.115 -11.283 12.887 1.00 90.06 89 ASN A CA 1
ATOM 674 C C . ASN A 1 89 ? 0.375 -12.199 11.898 1.00 90.06 89 ASN A C 1
ATOM 676 O O . ASN A 1 89 ? -0.737 -11.876 11.482 1.00 90.06 89 ASN A O 1
ATOM 680 N N . GLU A 1 90 ? 1.001 -13.314 11.500 1.00 92.75 90 GLU A N 1
ATOM 681 C CA . GLU A 1 90 ? 0.464 -14.305 10.557 1.00 92.75 90 GLU A CA 1
ATOM 682 C C . GLU A 1 90 ? -0.111 -13.671 9.274 1.00 92.75 90 GLU A C 1
ATOM 684 O O . GLU A 1 90 ? -1.163 -14.064 8.760 1.00 92.75 90 GLU A O 1
ATOM 689 N N . VAL A 1 91 ? 0.576 -12.651 8.752 1.00 93.19 91 VAL A N 1
ATOM 690 C CA . VAL A 1 91 ? 0.092 -11.873 7.608 1.00 93.19 91 VAL A CA 1
ATOM 691 C C . VAL A 1 91 ? 0.162 -12.715 6.340 1.00 93.19 91 VAL A C 1
ATOM 693 O O . VAL A 1 91 ? 1.215 -13.232 5.968 1.00 93.19 91 VAL A O 1
ATOM 696 N N . GLN A 1 92 ? -0.948 -12.795 5.609 1.00 94.50 92 GLN A N 1
ATOM 697 C CA . GLN A 1 92 ? -0.996 -13.478 4.319 1.00 94.50 92 GLN A CA 1
ATOM 698 C C . GLN A 1 92 ? -1.009 -12.457 3.181 1.00 94.50 92 GLN A C 1
ATOM 700 O O . GLN A 1 92 ? -1.992 -11.740 2.989 1.00 94.50 92 GLN A O 1
ATOM 705 N N . GLY A 1 93 ? 0.081 -12.402 2.413 1.00 93.38 93 GLY A N 1
ATOM 706 C CA . GLY A 1 93 ? 0.207 -11.548 1.233 1.00 93.38 93 GLY A CA 1
ATOM 707 C C . GLY A 1 93 ? -0.167 -12.250 -0.077 1.00 93.38 93 GLY A C 1
ATOM 708 O O . GLY A 1 93 ? 0.221 -13.395 -0.337 1.00 93.38 93 GLY A O 1
ATOM 709 N N . TYR A 1 94 ? -0.862 -11.521 -0.946 1.00 93.00 94 TYR A N 1
ATOM 710 C CA . TYR A 1 94 ? -1.251 -11.932 -2.290 1.00 93.00 94 TYR A CA 1
ATOM 711 C C . TYR A 1 94 ? -0.937 -10.812 -3.286 1.00 93.00 94 TYR A C 1
ATOM 713 O O . TYR A 1 94 ? -1.334 -9.667 -3.097 1.00 93.00 94 TYR A O 1
ATOM 721 N N . GLY A 1 95 ? -0.237 -11.143 -4.366 1.00 92.00 95 GLY A N 1
ATOM 722 C CA . GLY A 1 95 ? 0.018 -10.249 -5.492 1.00 92.00 95 GLY A CA 1
ATOM 723 C C . GLY A 1 95 ? -0.628 -10.784 -6.765 1.00 92.00 95 GLY A C 1
ATOM 724 O O . GLY A 1 95 ? -0.541 -11.974 -7.073 1.00 92.00 95 GLY A O 1
ATOM 725 N N . MET A 1 96 ? -1.263 -9.904 -7.523 1.00 92.31 96 MET A N 1
ATOM 726 C CA . MET A 1 96 ? -1.849 -10.182 -8.827 1.00 92.31 96 MET A CA 1
ATOM 727 C C . MET A 1 96 ? -1.174 -9.268 -9.839 1.00 92.31 96 MET A C 1
ATOM 729 O O . MET A 1 96 ? -1.466 -8.079 -9.879 1.00 92.31 96 MET A O 1
ATOM 733 N N . LYS A 1 97 ? -0.246 -9.794 -10.636 1.00 90.94 97 LYS A N 1
ATOM 734 C CA . LYS A 1 97 ? 0.410 -9.028 -11.700 1.00 90.94 97 LYS A CA 1
ATOM 735 C C . LYS A 1 97 ? -0.367 -9.201 -12.992 1.00 90.94 97 LYS A C 1
ATOM 737 O O . LYS A 1 97 ? -0.551 -10.322 -13.469 1.00 90.94 97 LYS A O 1
ATOM 742 N N . VAL A 1 98 ? -0.808 -8.087 -13.556 1.00 89.06 98 VAL A N 1
ATOM 743 C CA . VAL A 1 98 ? -1.596 -8.074 -14.781 1.00 89.06 98 VAL A CA 1
ATOM 744 C C . VAL A 1 98 ? -0.660 -8.234 -15.970 1.00 89.06 98 VAL A C 1
ATOM 746 O O . VAL A 1 98 ? 0.289 -7.468 -16.153 1.00 89.06 98 VAL A O 1
ATOM 749 N N . ARG A 1 99 ? -0.898 -9.268 -16.776 1.00 83.00 99 ARG A N 1
ATOM 750 C CA . ARG A 1 99 ? -0.079 -9.575 -17.945 1.00 83.00 99 ARG A CA 1
ATOM 751 C C . ARG A 1 99 ? -0.250 -8.471 -18.985 1.00 83.00 99 ARG A C 1
ATOM 753 O O . ARG A 1 99 ? -1.325 -8.319 -19.556 1.00 83.00 99 ARG A O 1
ATOM 760 N N . GLN A 1 100 ? 0.825 -7.742 -19.268 1.00 71.56 100 GLN A N 1
ATOM 761 C CA . GLN A 1 100 ? 0.857 -6.820 -20.399 1.00 71.56 100 GLN A CA 1
ATOM 762 C C . GLN A 1 100 ? 1.178 -7.572 -21.704 1.00 71.56 100 GLN A C 1
ATOM 764 O O . GLN A 1 100 ? 1.932 -8.553 -21.678 1.00 71.56 100 GLN A O 1
ATOM 769 N N . PRO A 1 101 ? 0.621 -7.147 -22.852 1.00 58.97 101 PRO A N 1
ATOM 770 C CA . PRO A 1 101 ? 0.982 -7.707 -24.149 1.00 58.97 101 PRO A CA 1
ATOM 771 C C . PRO A 1 101 ? 2.459 -7.410 -24.466 1.00 58.97 101 PRO A C 1
ATOM 773 O O . PRO A 1 101 ? 2.844 -6.266 -24.683 1.00 58.97 101 PRO A O 1
ATOM 776 N N . GLY A 1 102 ? 3.299 -8.450 -24.474 1.00 63.69 102 GLY A N 1
ATOM 777 C CA . GLY A 1 102 ? 4.730 -8.358 -24.783 1.00 63.69 102 GLY A CA 1
ATOM 778 C C . GLY A 1 102 ? 5.526 -9.603 -24.359 1.00 63.69 102 GLY A C 1
ATOM 779 O O . GLY A 1 102 ? 4.994 -10.459 -23.643 1.00 63.69 102 GLY A O 1
ATOM 780 N N . PRO A 1 103 ? 6.794 -9.742 -24.803 1.00 47.12 103 PRO A N 1
ATOM 781 C CA . PRO A 1 103 ? 7.690 -10.795 -24.334 1.00 47.12 103 PRO A CA 1
ATOM 782 C C . PRO A 1 103 ? 7.996 -10.558 -22.853 1.00 47.12 103 PRO A C 1
ATOM 784 O O . PRO A 1 103 ? 8.752 -9.666 -22.478 1.00 47.12 103 PRO A O 1
ATOM 787 N N . MET A 1 104 ? 7.339 -11.338 -22.005 1.00 51.00 104 MET A N 1
ATOM 788 C CA . MET A 1 104 ? 7.442 -11.222 -20.561 1.00 51.00 104 MET A CA 1
ATOM 789 C C . MET A 1 104 ? 8.674 -12.001 -20.094 1.00 51.00 104 MET A C 1
ATOM 791 O O . MET A 1 104 ? 8.704 -13.228 -20.193 1.00 51.00 104 MET A O 1
ATOM 795 N N . GLU A 1 105 ? 9.693 -11.304 -19.584 1.00 48.72 105 GLU A N 1
ATOM 796 C CA . GLU A 1 105 ? 10.727 -11.957 -18.780 1.00 48.72 105 GLU A CA 1
ATOM 797 C C . GLU A 1 105 ? 10.048 -12.465 -17.505 1.00 48.72 105 GLU A C 1
ATOM 799 O O . GLU A 1 105 ? 9.709 -11.699 -16.600 1.00 48.72 105 GLU A O 1
ATOM 804 N N . MET A 1 106 ? 9.789 -13.772 -17.454 1.00 44.56 106 MET A N 1
ATOM 805 C CA . MET A 1 106 ? 9.415 -14.426 -16.211 1.00 44.56 106 MET A CA 1
ATOM 806 C C . MET A 1 106 ? 10.617 -14.331 -15.274 1.00 44.56 106 MET A C 1
ATOM 808 O O . MET A 1 106 ? 11.556 -15.111 -15.393 1.00 44.56 106 MET A O 1
ATOM 812 N N . SER A 1 107 ? 10.598 -13.374 -14.350 1.00 44.69 107 SER A N 1
ATOM 813 C CA . SER A 1 107 ? 11.310 -13.551 -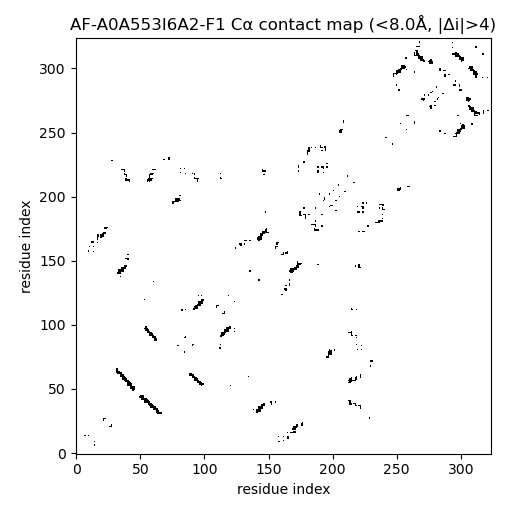13.091 1.00 44.69 107 SER A CA 1
ATOM 814 C C . SER A 1 107 ? 10.339 -14.249 -12.142 1.00 44.69 107 SER A C 1
ATOM 816 O O . SER A 1 107 ? 9.402 -13.602 -11.657 1.00 44.69 107 SER A O 1
ATOM 818 N N . PRO A 1 108 ? 10.481 -15.567 -11.912 1.00 43.50 108 PRO A N 1
ATOM 819 C CA . PRO A 1 108 ? 9.773 -16.256 -10.852 1.00 43.50 108 PRO A CA 1
ATOM 820 C C . PRO A 1 108 ? 10.456 -15.879 -9.540 1.00 43.50 108 PRO A C 1
ATOM 822 O O . PRO A 1 108 ? 11.093 -16.718 -8.916 1.00 43.50 108 PRO A O 1
ATOM 825 N N . ASP A 1 109 ? 10.396 -14.609 -9.147 1.00 46.28 109 ASP A N 1
ATOM 826 C CA . ASP A 1 109 ? 10.838 -14.247 -7.811 1.00 46.28 109 ASP A CA 1
ATOM 827 C C . ASP A 1 109 ? 9.665 -14.519 -6.866 1.00 46.28 109 ASP A C 1
ATOM 829 O O . ASP A 1 109 ? 8.634 -13.835 -6.960 1.00 46.28 109 ASP A O 1
ATOM 833 N N . PRO A 1 110 ? 9.754 -15.529 -5.979 1.00 48.53 110 PRO A N 1
ATOM 834 C CA . PRO A 1 110 ? 8.849 -15.597 -4.852 1.00 48.53 110 PRO A CA 1
ATOM 835 C C . PRO A 1 110 ? 9.052 -14.304 -4.066 1.00 48.53 110 PRO A C 1
ATOM 837 O O . PRO A 1 110 ? 10.097 -14.083 -3.455 1.00 48.53 110 PRO A O 1
ATOM 840 N N . HIS A 1 111 ? 8.068 -13.406 -4.113 1.00 54.91 111 HIS A N 1
ATOM 841 C CA . HIS A 1 111 ? 8.108 -12.232 -3.257 1.00 54.91 111 HIS A CA 1
ATOM 842 C C . HIS A 1 111 ? 8.239 -12.721 -1.817 1.00 54.91 111 HIS A C 1
ATOM 844 O O . HIS A 1 111 ? 7.491 -13.599 -1.391 1.00 54.91 111 HIS A O 1
ATOM 850 N N . MET A 1 112 ? 9.170 -12.141 -1.058 1.00 59.28 112 MET A N 1
ATOM 851 C CA . MET A 1 112 ? 9.484 -12.582 0.308 1.00 59.28 112 MET A CA 1
ATOM 852 C C . MET A 1 112 ? 8.287 -12.585 1.279 1.00 59.28 112 MET A C 1
ATOM 854 O O . MET A 1 112 ? 8.437 -13.057 2.399 1.00 59.28 112 MET A O 1
ATOM 858 N N . LEU A 1 113 ? 7.130 -12.042 0.880 1.00 72.50 113 LEU A N 1
ATOM 859 C CA . LEU A 1 113 ? 5.985 -11.746 1.742 1.00 72.50 113 LEU A CA 1
ATOM 860 C C . LEU A 1 113 ? 4.653 -12.324 1.221 1.00 72.50 113 LEU A C 1
ATOM 862 O O . LEU A 1 113 ? 3.604 -11.972 1.752 1.00 72.50 113 LEU A O 1
ATOM 866 N N . GLY A 1 114 ? 4.645 -13.157 0.169 1.00 75.19 114 GLY A N 1
ATOM 867 C CA . GLY A 1 114 ? 3.380 -13.698 -0.340 1.00 75.19 114 GLY A CA 1
ATOM 868 C C . GLY A 1 114 ? 3.427 -14.416 -1.687 1.00 75.19 114 GLY A C 1
ATOM 869 O O . GLY A 1 114 ? 4.475 -14.574 -2.311 1.00 75.19 114 GLY A O 1
ATOM 870 N N . ARG A 1 115 ? 2.248 -14.852 -2.147 1.00 81.69 115 ARG A N 1
ATOM 871 C CA . ARG A 1 115 ? 2.071 -15.528 -3.445 1.00 81.69 115 ARG A CA 1
ATOM 872 C C . ARG A 1 115 ? 1.795 -14.505 -4.540 1.00 81.69 115 ARG A C 1
ATOM 874 O O . ARG A 1 115 ? 0.880 -13.704 -4.390 1.00 81.69 115 ARG A O 1
ATOM 881 N N . ILE A 1 116 ? 2.519 -14.576 -5.656 1.00 83.88 116 ILE A N 1
ATOM 882 C CA . ILE A 1 116 ? 2.226 -13.784 -6.857 1.00 83.88 116 ILE A CA 1
ATOM 883 C C . ILE A 1 116 ? 1.592 -14.680 -7.912 1.00 83.88 116 ILE A C 1
ATOM 885 O O . ILE A 1 116 ? 2.115 -15.749 -8.220 1.00 83.88 116 ILE A O 1
ATOM 889 N N . CYS A 1 117 ? 0.489 -14.222 -8.492 1.00 87.44 117 CYS A N 1
ATOM 890 C CA . CYS A 1 117 ? -0.112 -14.816 -9.676 1.00 87.44 117 CYS A CA 1
ATOM 891 C C . CYS A 1 117 ? -0.048 -13.835 -10.848 1.00 87.44 117 CYS A C 1
ATOM 893 O O . CYS A 1 117 ? -0.204 -12.627 -10.674 1.00 87.44 117 CYS A O 1
ATOM 895 N N . LEU A 1 118 ? 0.216 -14.367 -12.040 1.00 89.50 118 LEU A N 1
ATOM 896 C CA . LEU A 1 118 ? 0.090 -13.624 -13.287 1.00 89.50 118 LEU A CA 1
ATOM 897 C C . LEU A 1 118 ? -1.321 -13.839 -13.815 1.00 89.50 118 LEU A C 1
ATOM 899 O O . LEU A 1 118 ? -1.730 -14.989 -13.978 1.00 89.50 118 LEU A O 1
ATOM 903 N N . ILE A 1 119 ? -2.044 -12.759 -14.088 1.00 90.56 119 ILE A N 1
ATOM 904 C CA . ILE A 1 119 ? -3.432 -12.835 -14.547 1.00 90.56 119 ILE A CA 1
ATOM 905 C C . ILE A 1 119 ? -3.653 -11.971 -15.792 1.00 90.56 119 ILE A C 1
ATOM 907 O O . ILE A 1 119 ? -3.023 -10.919 -15.925 1.00 90.56 119 ILE A O 1
ATOM 911 N N . PRO A 1 120 ? -4.516 -12.392 -16.729 1.00 90.06 120 PRO A N 1
ATOM 912 C CA . PRO A 1 120 ? -4.961 -11.524 -17.813 1.00 90.0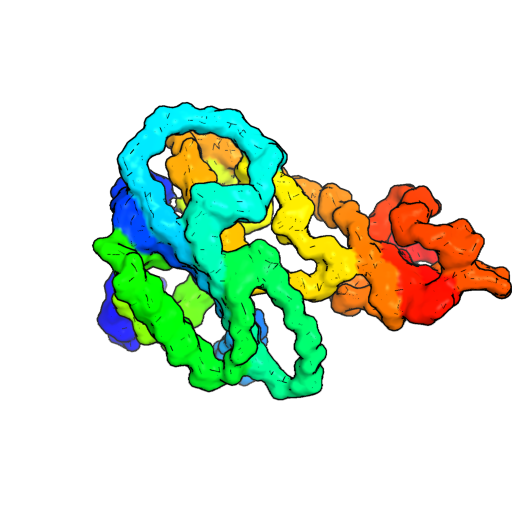6 120 PRO A CA 1
ATOM 913 C C . PRO A 1 120 ? -5.737 -10.299 -17.285 1.00 90.06 120 PRO A C 1
ATOM 915 O O . PRO A 1 120 ? -6.401 -10.422 -16.250 1.00 90.06 120 PRO A O 1
ATOM 918 N N . PRO A 1 121 ? -5.693 -9.139 -17.970 1.00 89.06 121 PRO A N 1
ATOM 919 C CA . PRO A 1 121 ? -6.430 -7.934 -17.569 1.00 89.06 121 PRO A CA 1
ATOM 920 C C . PRO A 1 121 ? -7.924 -8.172 -17.320 1.00 89.06 121 PRO A C 1
ATOM 922 O O . PRO A 1 121 ? -8.474 -7.714 -16.323 1.00 89.06 121 PRO A O 1
ATOM 925 N N . GLU A 1 122 ? -8.573 -8.959 -18.174 1.00 89.88 122 GLU A N 1
ATOM 926 C CA . GLU A 1 122 ? -9.997 -9.281 -18.087 1.00 89.88 122 GLU A CA 1
ATOM 927 C C . GLU A 1 122 ? -10.360 -10.175 -16.890 1.00 89.88 122 GLU A C 1
ATOM 929 O O . GLU A 1 122 ? -11.533 -10.314 -16.551 1.00 89.88 122 GLU A O 1
ATOM 934 N N . GLN A 1 123 ? -9.370 -10.782 -16.226 1.00 93.56 123 GLN A N 1
ATOM 935 C CA . GLN A 1 123 ? -9.588 -11.644 -15.063 1.00 93.56 123 GLN A CA 1
ATOM 936 C C . GLN A 1 123 ? -9.353 -10.939 -13.725 1.00 93.56 123 GLN A C 1
ATOM 938 O O . GLN A 1 123 ? -9.616 -11.546 -12.688 1.00 93.56 123 GLN A O 1
ATOM 943 N N . VAL A 1 124 ? -8.902 -9.678 -13.715 1.00 92.62 124 VAL A N 1
ATOM 944 C CA . VAL A 1 124 ? -8.580 -8.942 -12.477 1.00 92.62 124 VAL A CA 1
ATOM 945 C C . VAL A 1 124 ? -9.748 -8.955 -11.495 1.00 92.62 124 VAL A C 1
ATOM 947 O O . VAL A 1 124 ? -9.574 -9.384 -10.354 1.00 92.62 124 VAL A O 1
ATOM 950 N N . LEU A 1 125 ? -10.946 -8.577 -11.948 1.00 94.31 125 LEU A N 1
ATOM 951 C CA . LEU A 1 125 ? -12.136 -8.550 -11.098 1.00 94.31 125 LEU A CA 1
ATOM 952 C C . LEU A 1 125 ? -12.485 -9.942 -10.551 1.00 94.31 125 LEU A C 1
ATOM 954 O O . LEU A 1 125 ? -12.619 -10.113 -9.341 1.00 94.31 125 LEU A O 1
ATOM 958 N N . ASN A 1 126 ? -12.555 -10.953 -11.420 1.00 95.94 126 ASN A N 1
ATOM 959 C CA . ASN A 1 126 ? -12.894 -12.324 -11.025 1.00 95.94 126 ASN A CA 1
ATOM 960 C C . ASN A 1 126 ? -11.891 -12.894 -10.012 1.00 95.94 126 ASN A C 1
ATOM 962 O O . ASN A 1 126 ? -12.283 -13.541 -9.039 1.00 95.94 126 ASN A O 1
ATOM 966 N N . CYS A 1 127 ? -10.596 -12.634 -10.206 1.00 95.38 127 CYS A N 1
ATOM 967 C CA . CYS A 1 127 ? -9.552 -13.052 -9.278 1.00 95.38 127 CYS A CA 1
ATOM 968 C C . CYS A 1 127 ? -9.655 -12.329 -7.928 1.00 95.38 127 CYS A C 1
ATOM 970 O O . CYS A 1 127 ? -9.488 -12.977 -6.890 1.00 95.38 127 CYS A O 1
ATOM 972 N N . LEU A 1 128 ? -9.957 -11.026 -7.924 1.00 95.69 128 LEU A N 1
ATOM 973 C CA . LEU A 1 128 ? -10.174 -10.251 -6.699 1.00 95.69 128 LEU A CA 1
ATOM 974 C C . LEU A 1 128 ? -11.394 -10.742 -5.925 1.00 95.69 128 LEU A C 1
ATOM 976 O O . LEU A 1 128 ? -11.265 -11.060 -4.744 1.00 95.69 128 LEU A O 1
ATOM 980 N N . VAL A 1 129 ? -12.543 -10.876 -6.590 1.00 97.25 129 VAL A N 1
ATOM 981 C CA . VAL A 1 129 ? -13.787 -11.383 -5.992 1.00 97.25 129 VAL A CA 1
ATOM 982 C C . VAL A 1 129 ? -13.576 -12.781 -5.423 1.00 97.25 129 VAL A C 1
ATOM 984 O O . VAL A 1 129 ? -13.919 -13.033 -4.271 1.00 97.25 129 VAL A O 1
ATOM 987 N N . HIS A 1 130 ? -12.955 -13.685 -6.186 1.00 96.81 130 HIS A N 1
ATOM 988 C CA . HIS A 1 130 ? -12.662 -15.032 -5.705 1.00 96.81 130 HIS A CA 1
ATOM 989 C C . HIS A 1 130 ? -11.767 -15.008 -4.459 1.00 96.81 130 HIS A C 1
ATOM 991 O O . HIS A 1 130 ? -12.053 -15.695 -3.479 1.00 96.81 130 HIS A O 1
ATOM 997 N N . ARG A 1 131 ? -10.696 -14.204 -4.465 1.00 95.88 131 ARG A N 1
ATOM 998 C CA . ARG A 1 131 ? -9.770 -14.121 -3.329 1.00 95.88 131 ARG A CA 1
ATOM 999 C C . ARG A 1 131 ? -10.439 -13.537 -2.088 1.00 95.88 131 ARG A C 1
ATOM 1001 O O . ARG A 1 131 ? -10.266 -14.093 -1.007 1.00 95.88 131 ARG A O 1
ATOM 1008 N N . LEU A 1 132 ? -11.195 -12.453 -2.239 1.00 96.81 132 LEU A N 1
ATOM 1009 C CA . LEU A 1 132 ? -11.918 -11.819 -1.138 1.00 96.81 132 LEU A CA 1
ATOM 1010 C C . LEU A 1 132 ? -13.021 -12.716 -0.593 1.00 96.81 132 LEU A C 1
ATOM 1012 O O . LEU A 1 132 ? -13.193 -12.762 0.616 1.00 96.81 132 LEU A O 1
ATOM 1016 N N . LYS A 1 133 ? -13.689 -13.499 -1.444 1.00 97.19 133 LYS A N 1
ATOM 1017 C CA . LYS A 1 133 ? -14.639 -14.516 -0.997 1.00 97.19 133 LYS A CA 1
ATOM 1018 C C . LYS A 1 133 ? -13.970 -15.601 -0.156 1.00 97.19 133 LYS A C 1
ATOM 1020 O O . LYS A 1 133 ? -14.468 -15.921 0.911 1.00 97.19 133 LYS A O 1
ATOM 1025 N N . VAL A 1 134 ? -12.812 -16.115 -0.581 1.00 96.19 134 VAL A N 1
ATOM 1026 C CA . VAL A 1 134 ? -12.047 -17.086 0.226 1.00 96.19 134 VAL A CA 1
ATOM 1027 C C . VAL A 1 134 ? -11.665 -16.494 1.583 1.00 96.19 134 VAL A C 1
ATOM 1029 O O . VAL A 1 134 ? -11.765 -17.185 2.592 1.00 96.19 134 VAL A O 1
ATOM 1032 N N . ILE A 1 135 ? -11.249 -15.224 1.623 1.00 94.88 135 ILE A N 1
ATOM 1033 C CA . ILE A 1 135 ? -10.979 -14.523 2.884 1.00 94.88 135 ILE A CA 1
ATOM 1034 C C . ILE A 1 135 ? -12.271 -14.426 3.706 1.00 94.88 135 ILE A C 1
ATOM 1036 O O . ILE A 1 135 ? -12.301 -14.876 4.842 1.00 94.88 135 ILE A O 1
ATOM 1040 N N . TRP A 1 136 ? -13.357 -13.920 3.133 1.00 94.88 136 TRP A N 1
ATOM 1041 C CA . TRP A 1 136 ? -14.652 -13.797 3.800 1.00 94.88 136 TRP A CA 1
ATOM 1042 C C . TRP A 1 136 ? -15.140 -15.116 4.410 1.00 94.88 136 TRP A C 1
ATOM 1044 O O . TRP A 1 136 ? -15.528 -15.148 5.571 1.00 94.88 136 TRP A O 1
ATOM 1054 N N . ASP A 1 137 ? -15.033 -16.219 3.673 1.00 95.12 137 ASP A N 1
ATOM 1055 C CA . ASP A 1 137 ? -15.445 -17.544 4.140 1.00 95.12 137 ASP A CA 1
ATOM 1056 C C . ASP A 1 137 ? -14.501 -18.109 5.226 1.00 95.12 137 ASP A C 1
ATOM 1058 O O . ASP A 1 137 ? -14.906 -18.952 6.026 1.00 95.12 137 ASP A O 1
ATOM 1062 N N . SER A 1 138 ? -13.244 -17.6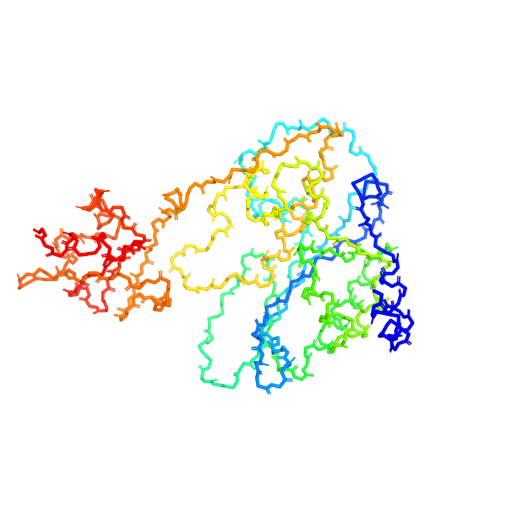49 5.274 1.00 93.06 138 SER A N 1
ATOM 1063 C CA . SER A 1 138 ? -12.229 -18.114 6.237 1.00 93.06 138 SER A CA 1
ATOM 1064 C C . SER A 1 138 ? -12.251 -17.358 7.566 1.00 93.06 138 SER A C 1
ATOM 1066 O O . SER A 1 138 ? -11.720 -17.854 8.560 1.00 93.06 138 SER A O 1
ATOM 1068 N N . TYR A 1 139 ? -12.833 -16.158 7.603 1.00 89.06 139 TYR A N 1
ATOM 1069 C CA . TYR A 1 139 ? -12.849 -15.310 8.789 1.00 89.06 139 TYR A CA 1
ATOM 1070 C C . TYR A 1 139 ? -14.283 -15.052 9.255 1.00 89.06 139 TYR A C 1
ATOM 1072 O O . TYR A 1 139 ? -15.115 -14.537 8.525 1.00 89.06 139 TYR A O 1
ATOM 1080 N N . THR A 1 140 ? -14.570 -15.322 10.528 1.00 85.00 140 THR A N 1
ATOM 1081 C CA . THR A 1 140 ? -15.918 -15.147 11.105 1.00 85.00 140 THR A CA 1
ATOM 1082 C C . THR A 1 140 ? -16.235 -13.702 11.513 1.00 85.00 140 THR A C 1
ATOM 1084 O O . THR A 1 140 ? -17.199 -13.458 12.237 1.00 85.00 140 THR A O 1
ATOM 1087 N N . ARG A 1 141 ? -15.374 -12.750 11.149 1.00 89.25 141 ARG A N 1
ATOM 1088 C CA . ARG A 1 141 ? -15.375 -11.366 11.636 1.00 89.25 141 ARG A CA 1
ATOM 1089 C C . ARG A 1 141 ? -15.610 -10.402 10.474 1.00 89.25 141 ARG A C 1
ATOM 1091 O O . ARG A 1 141 ? -15.184 -10.712 9.362 1.00 89.25 141 ARG A O 1
ATOM 1098 N N . PRO A 1 142 ? -16.229 -9.229 10.711 1.00 93.75 142 PRO A N 1
ATOM 1099 C CA . PRO A 1 142 ? -16.379 -8.229 9.662 1.00 93.75 142 PRO A CA 1
ATOM 1100 C C . PRO A 1 142 ? -15.010 -7.804 9.116 1.00 93.75 142 PRO A C 1
ATOM 1102 O O . PRO A 1 142 ? -14.035 -7.710 9.870 1.00 93.75 142 PRO A O 1
ATOM 1105 N N . ILE A 1 143 ? -14.935 -7.558 7.807 1.00 95.88 143 ILE A N 1
ATOM 1106 C CA . ILE A 1 143 ? -13.688 -7.177 7.142 1.00 95.88 143 ILE A CA 1
ATOM 1107 C C . ILE A 1 143 ? -13.607 -5.660 7.003 1.00 95.88 143 ILE A C 1
ATOM 1109 O O . ILE A 1 143 ? -14.499 -5.026 6.435 1.00 95.88 143 ILE A O 1
ATOM 1113 N N . VAL A 1 144 ? -12.493 -5.093 7.458 1.00 96.62 144 VAL A N 1
ATOM 1114 C CA . VAL A 1 144 ? -12.142 -3.689 7.249 1.00 96.62 144 VAL A CA 1
ATOM 1115 C C . VAL A 1 144 ? -11.161 -3.585 6.094 1.00 96.62 144 VAL A C 1
ATOM 1117 O O . VAL A 1 144 ? -10.095 -4.208 6.112 1.00 96.62 144 VAL A O 1
ATOM 1120 N N . LEU A 1 145 ? -11.512 -2.765 5.108 1.00 97.75 145 LEU A N 1
ATOM 1121 C CA . LEU A 1 145 ? -10.609 -2.374 4.037 1.00 97.75 145 LEU A CA 1
ATOM 1122 C C . LEU A 1 145 ? -9.595 -1.354 4.560 1.00 97.75 145 LEU A C 1
ATOM 1124 O O . LEU A 1 145 ? -9.956 -0.279 5.033 1.00 97.75 145 LEU A O 1
ATOM 1128 N N . VAL A 1 146 ? -8.316 -1.674 4.444 1.00 97.81 146 VAL A N 1
ATOM 1129 C CA . VAL A 1 146 ? -7.218 -0.829 4.904 1.00 97.81 146 VAL A CA 1
ATOM 1130 C C . VAL A 1 146 ? -6.471 -0.282 3.697 1.00 97.81 146 VAL A C 1
ATOM 1132 O O . VAL A 1 146 ? -6.067 -1.031 2.806 1.00 97.81 146 VAL A O 1
ATOM 1135 N N . GLY A 1 147 ? -6.180 1.011 3.692 1.00 96.31 147 GLY A N 1
ATOM 1136 C CA . GLY A 1 147 ? -5.053 1.458 2.893 1.00 96.31 147 GLY A CA 1
ATOM 1137 C C . GLY A 1 147 ? -4.500 2.804 3.287 1.00 96.31 147 GLY A C 1
ATOM 1138 O O . GLY A 1 147 ? -4.580 3.185 4.447 1.00 96.31 147 GLY A O 1
ATOM 1139 N N . PHE A 1 148 ? -3.818 3.458 2.357 1.00 95.44 148 PHE A N 1
ATOM 1140 C CA . PHE A 1 148 ? -2.982 4.615 2.652 1.00 95.44 148 PHE A CA 1
ATOM 1141 C C . PHE A 1 148 ? -3.006 5.550 1.454 1.00 95.44 148 PHE A C 1
ATOM 1143 O O . PHE A 1 148 ? -2.555 5.140 0.386 1.00 95.44 148 PHE A O 1
ATOM 1150 N N . ASN A 1 149 ? -3.501 6.775 1.642 1.00 92.19 149 ASN A N 1
ATOM 1151 C CA . ASN A 1 149 ? -3.825 7.694 0.552 1.00 92.19 149 ASN A CA 1
ATOM 1152 C C . ASN A 1 149 ? -4.770 7.028 -0.466 1.00 92.19 149 ASN A C 1
ATOM 1154 O O . ASN A 1 149 ? -4.464 6.874 -1.647 1.00 92.19 149 ASN A O 1
ATOM 1158 N N . MET A 1 150 ? -5.925 6.601 0.037 1.00 88.00 150 MET A N 1
ATOM 1159 C CA . MET A 1 150 ? -6.871 5.682 -0.598 1.00 88.00 150 MET A CA 1
ATOM 1160 C C . MET A 1 150 ? -7.626 6.261 -1.796 1.00 88.00 150 MET A C 1
ATOM 1162 O O . MET A 1 150 ? -8.488 5.583 -2.348 1.00 88.00 150 MET A O 1
ATOM 1166 N N . ALA A 1 151 ? -7.363 7.503 -2.208 1.00 83.19 151 ALA A N 1
ATOM 1167 C CA . ALA A 1 151 ? -8.119 8.160 -3.273 1.00 83.19 151 ALA A CA 1
ATOM 1168 C C . ALA A 1 151 ? -8.122 7.339 -4.576 1.00 83.19 151 ALA A C 1
ATOM 1170 O O . ALA A 1 151 ? -9.170 7.164 -5.207 1.00 83.19 151 ALA A O 1
ATOM 1171 N N . PHE A 1 152 ? -6.964 6.791 -4.958 1.00 83.69 152 PHE A N 1
ATOM 1172 C CA . PHE A 1 152 ? -6.849 5.959 -6.153 1.00 83.69 152 PHE A CA 1
ATOM 1173 C C . PHE A 1 152 ? -7.533 4.602 -5.961 1.00 83.69 152 PHE A C 1
ATOM 1175 O O . PHE A 1 152 ? -8.369 4.211 -6.775 1.00 83.69 152 PHE A O 1
ATOM 1182 N N . GLU A 1 153 ? -7.237 3.898 -4.870 1.00 89.12 153 GLU A N 1
ATOM 1183 C CA . GLU A 1 153 ? -7.778 2.568 -4.595 1.00 89.12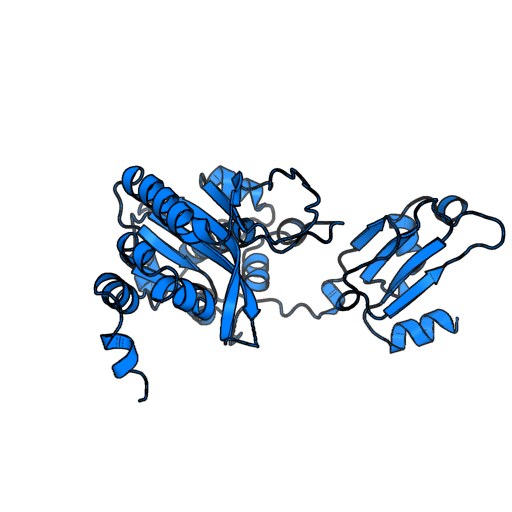 153 GLU A CA 1
ATOM 1184 C C . GLU A 1 153 ? -9.295 2.573 -4.413 1.00 89.12 153 GLU A C 1
ATOM 1186 O O . GLU A 1 153 ? -9.968 1.683 -4.926 1.00 89.12 153 GLU A O 1
ATOM 1191 N N . ILE A 1 154 ? -9.853 3.589 -3.753 1.00 87.19 154 ILE A N 1
ATOM 1192 C CA . ILE A 1 154 ? -11.302 3.764 -3.619 1.00 87.19 154 ILE A CA 1
ATOM 1193 C C . ILE A 1 154 ? -11.936 4.017 -4.981 1.00 87.19 154 ILE A C 1
ATOM 1195 O O . ILE A 1 154 ? -12.965 3.421 -5.275 1.00 87.19 154 ILE A O 1
ATOM 1199 N N . THR A 1 155 ? -11.316 4.820 -5.848 1.00 86.06 155 THR A N 1
ATOM 1200 C CA . THR A 1 155 ? -11.824 5.007 -7.217 1.00 86.06 155 THR A CA 1
ATOM 1201 C C . THR A 1 155 ? -11.864 3.673 -7.965 1.00 86.06 155 THR A C 1
ATOM 1203 O O . THR A 1 155 ? -12.878 3.339 -8.572 1.00 86.06 155 THR A O 1
ATOM 1206 N N . MET A 1 156 ? -10.804 2.863 -7.860 1.00 88.12 156 MET A N 1
ATOM 1207 C CA . MET A 1 156 ? -10.756 1.533 -8.480 1.00 88.12 156 MET A CA 1
ATOM 1208 C C . MET A 1 156 ? -11.810 0.585 -7.904 1.00 88.12 156 MET A C 1
ATOM 1210 O O . MET A 1 156 ? -12.455 -0.158 -8.637 1.00 88.12 156 MET A O 1
ATOM 1214 N N . ILE A 1 157 ? -12.006 0.611 -6.590 1.00 91.75 157 ILE A N 1
ATOM 1215 C CA . ILE A 1 157 ? -12.959 -0.261 -5.906 1.00 91.75 157 ILE A CA 1
ATOM 1216 C C . ILE A 1 157 ? -14.403 0.136 -6.191 1.00 91.75 157 ILE A C 1
ATOM 1218 O O . ILE A 1 157 ? -15.241 -0.747 -6.306 1.00 91.75 157 ILE A O 1
ATOM 1222 N N . LEU A 1 158 ? -14.721 1.427 -6.278 1.00 88.19 158 LEU A N 1
ATOM 1223 C CA . LEU A 1 158 ? -16.104 1.885 -6.422 1.00 88.19 158 LEU A CA 1
ATOM 1224 C C . LEU A 1 158 ? -16.618 1.837 -7.859 1.00 88.19 158 LEU A C 1
ATOM 1226 O O . LEU A 1 158 ? -17.833 1.750 -8.032 1.00 88.19 158 LEU A O 1
ATOM 1230 N N . ASP A 1 159 ? -15.724 1.897 -8.848 1.00 87.69 159 ASP A N 1
ATOM 1231 C CA . ASP A 1 159 ? -16.082 1.927 -10.268 1.00 87.69 159 ASP A CA 1
ATOM 1232 C C . ASP A 1 159 ? -15.724 0.607 -10.984 1.00 87.69 159 ASP A C 1
ATOM 1234 O O . ASP A 1 159 ? -16.575 -0.288 -10.997 1.00 87.69 159 ASP A O 1
ATOM 1238 N N . PRO A 1 160 ? -14.494 0.376 -11.494 1.00 87.44 160 PRO A N 1
ATOM 1239 C CA . PRO A 1 160 ? -14.209 -0.816 -12.296 1.00 87.44 160 PRO A CA 1
ATOM 1240 C C . PRO A 1 160 ? -14.303 -2.133 -11.510 1.00 87.44 160 PRO A C 1
ATOM 1242 O O . PRO A 1 160 ? -14.414 -3.196 -12.122 1.00 87.44 160 PRO A O 1
ATOM 1245 N N . TYR A 1 161 ? -14.266 -2.086 -10.173 1.00 92.50 161 TYR A N 1
ATOM 1246 C CA . TYR A 1 161 ? -14.327 -3.271 -9.316 1.00 92.50 161 TYR A CA 1
ATOM 1247 C C . TYR A 1 161 ? -15.434 -3.219 -8.256 1.00 92.50 161 TYR A C 1
ATOM 1249 O O . TYR A 1 161 ? -15.297 -3.853 -7.212 1.00 92.50 161 TYR A O 1
ATOM 1257 N N . SER A 1 162 ? -16.550 -2.527 -8.516 1.00 94.00 162 SER A N 1
ATOM 1258 C CA . SER A 1 162 ? -17.635 -2.303 -7.539 1.00 94.00 162 SER A CA 1
ATOM 1259 C C . SER A 1 162 ? -18.138 -3.559 -6.821 1.00 94.00 162 SER A C 1
ATOM 1261 O O . SER A 1 162 ? -18.562 -3.482 -5.668 1.00 94.00 162 SER A O 1
ATOM 1263 N N . GLU A 1 163 ? -18.071 -4.732 -7.455 1.00 96.25 163 GLU A N 1
ATOM 1264 C CA . GLU A 1 163 ? -18.477 -6.007 -6.850 1.00 96.25 163 GLU A CA 1
ATOM 1265 C C . GLU A 1 163 ? -17.670 -6.378 -5.600 1.00 96.25 163 GLU A C 1
ATOM 1267 O O . GLU A 1 163 ? -18.174 -7.113 -4.752 1.00 96.25 163 GLU A O 1
ATOM 1272 N N . VAL A 1 164 ? -16.441 -5.876 -5.436 1.00 96.75 164 VAL A N 1
ATOM 1273 C CA . VAL A 1 164 ? -15.627 -6.196 -4.253 1.00 96.75 164 VAL A CA 1
ATOM 1274 C C . VAL A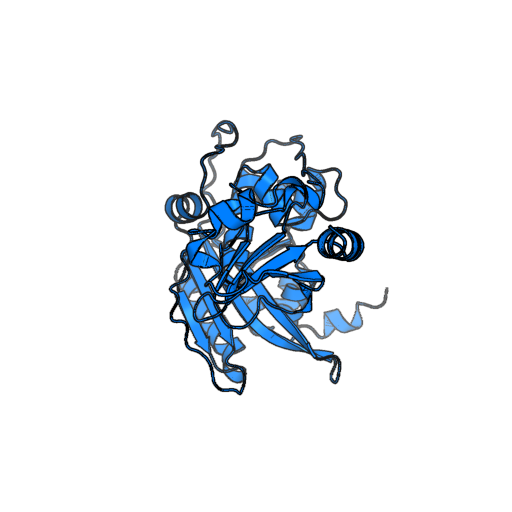 1 164 ? -16.110 -5.476 -2.994 1.00 96.75 164 VAL A C 1
ATOM 1276 O O . VAL A 1 164 ? -15.800 -5.901 -1.884 1.00 96.75 164 VAL A O 1
ATOM 1279 N N . THR A 1 165 ? -16.901 -4.408 -3.142 1.00 97.06 165 THR A N 1
ATOM 1280 C CA . THR A 1 165 ? -17.392 -3.604 -2.009 1.00 97.06 165 THR A CA 1
ATOM 1281 C C . THR A 1 165 ? -18.260 -4.404 -1.043 1.00 97.06 165 THR A C 1
ATOM 1283 O O . THR A 1 165 ? -18.264 -4.115 0.149 1.00 97.06 165 THR A O 1
ATOM 1286 N N . GLN A 1 166 ? -18.941 -5.449 -1.525 1.00 96.62 166 GLN A N 1
ATOM 1287 C CA . GLN A 1 166 ? -19.801 -6.304 -0.702 1.00 96.62 166 GLN A CA 1
ATOM 1288 C C . GLN A 1 166 ? -19.040 -7.088 0.381 1.00 96.62 166 GLN A C 1
ATOM 1290 O O . GLN A 1 166 ? -19.658 -7.562 1.329 1.00 96.62 166 GLN A O 1
ATOM 1295 N N . PHE A 1 167 ? -17.716 -7.235 0.247 1.00 97.44 167 PHE A N 1
ATOM 1296 C CA . PHE A 1 167 ? -16.882 -7.963 1.206 1.00 97.44 167 PHE A CA 1
ATOM 1297 C C . PHE A 1 167 ? -16.383 -7.094 2.360 1.00 97.44 167 PHE A C 1
ATOM 1299 O O . PHE A 1 167 ? -15.732 -7.619 3.254 1.00 97.44 167 PHE A O 1
ATOM 1306 N N . PHE A 1 168 ? -16.635 -5.783 2.354 1.00 97.31 168 PHE A N 1
ATOM 1307 C CA . PHE A 1 168 ? -16.096 -4.866 3.356 1.00 97.31 168 PHE A CA 1
ATOM 1308 C C . PHE A 1 168 ? -17.223 -4.228 4.163 1.00 97.31 168 PHE A C 1
ATOM 1310 O O . PHE A 1 168 ? -18.166 -3.670 3.606 1.00 97.31 168 PHE A O 1
ATOM 1317 N N . SER A 1 169 ? -17.120 -4.279 5.492 1.00 96.06 169 SER A N 1
ATOM 1318 C CA . SER A 1 169 ? -18.073 -3.604 6.380 1.00 96.06 169 SER A CA 1
ATOM 1319 C C . SER A 1 169 ? -17.770 -2.115 6.528 1.00 96.06 169 SER A C 1
ATOM 1321 O O . SER A 1 169 ? -18.679 -1.308 6.718 1.00 96.06 169 SER A O 1
ATOM 1323 N N . SER A 1 170 ? -16.488 -1.765 6.469 1.00 96.62 170 SER A N 1
ATOM 1324 C CA . SER A 1 170 ? -15.961 -0.415 6.656 1.00 96.62 170 SER A CA 1
ATOM 1325 C C . SER A 1 170 ? -14.579 -0.293 6.018 1.00 96.62 170 SER A C 1
ATOM 1327 O O . SER A 1 170 ? -13.991 -1.287 5.578 1.00 96.62 170 SER A O 1
ATOM 1329 N N . TRP A 1 171 ? -14.052 0.928 5.960 1.00 97.38 171 TRP A N 1
ATOM 1330 C CA . TRP A 1 171 ? -12.708 1.184 5.449 1.00 97.38 171 TRP A CA 1
ATOM 1331 C C . TRP A 1 171 ? -11.985 2.281 6.227 1.00 97.38 171 TRP A C 1
ATOM 1333 O O . TRP A 1 171 ? -12.618 3.115 6.873 1.00 97.38 171 TRP A O 1
ATOM 1343 N N . VAL A 1 172 ? -10.656 2.286 6.148 1.00 96.81 172 VAL A N 1
ATOM 1344 C CA . VAL A 1 172 ? -9.789 3.280 6.789 1.00 96.81 172 VAL A CA 1
ATOM 1345 C C . VAL A 1 172 ? -8.693 3.747 5.832 1.00 96.81 172 VAL A C 1
ATOM 1347 O O . VAL A 1 172 ? -8.072 2.937 5.138 1.00 96.81 172 VAL A O 1
ATOM 1350 N N . ASP A 1 173 ? -8.445 5.058 5.822 1.00 96.31 173 ASP A N 1
ATOM 1351 C CA . ASP A 1 173 ? -7.252 5.644 5.209 1.00 96.31 173 ASP A CA 1
ATOM 1352 C C . ASP A 1 173 ? -6.241 5.973 6.302 1.00 96.31 173 ASP A C 1
ATOM 1354 O O . ASP A 1 173 ? -6.438 6.893 7.092 1.00 96.31 173 ASP A O 1
ATOM 1358 N N . LEU A 1 174 ? -5.156 5.211 6.349 1.00 96.81 174 LEU A N 1
ATOM 1359 C CA . LEU A 1 174 ? -4.126 5.367 7.363 1.00 96.81 174 LEU A CA 1
ATOM 1360 C C . LEU A 1 174 ? -3.407 6.713 7.263 1.00 96.81 174 LEU A C 1
ATOM 1362 O O . LEU A 1 174 ? -2.949 7.193 8.294 1.00 96.81 174 LEU A O 1
ATOM 1366 N N . GLN A 1 175 ? -3.309 7.328 6.077 1.00 94.88 175 GLN A N 1
ATOM 1367 C CA . GLN A 1 175 ? -2.639 8.624 5.937 1.00 94.88 175 GLN A CA 1
ATOM 1368 C C . GLN A 1 175 ? -3.347 9.695 6.776 1.00 94.88 175 GLN A C 1
ATOM 1370 O O . GLN A 1 175 ? -2.682 10.450 7.487 1.00 94.88 175 GLN A O 1
ATOM 1375 N N . ASP A 1 176 ? -4.680 9.698 6.742 1.00 93.06 176 ASP A N 1
ATOM 1376 C CA . ASP A 1 176 ? -5.508 10.639 7.496 1.00 93.06 176 ASP A CA 1
ATOM 1377 C C . ASP A 1 176 ? -5.382 10.395 9.002 1.00 93.06 176 ASP A C 1
ATOM 1379 O O . ASP A 1 176 ? -5.144 11.339 9.751 1.00 93.06 176 ASP A O 1
ATOM 1383 N N . ILE A 1 177 ? -5.423 9.131 9.443 1.00 95.81 177 ILE A N 1
ATOM 1384 C CA . ILE A 1 177 ? -5.255 8.809 10.869 1.00 95.81 177 ILE A CA 1
ATOM 1385 C C . ILE A 1 177 ? -3.852 9.192 11.357 1.00 95.81 177 ILE A C 1
ATOM 1387 O O . ILE A 1 177 ? -3.692 9.729 12.447 1.00 95.81 177 ILE A O 1
ATOM 1391 N N . ILE A 1 178 ? -2.806 8.951 10.559 1.00 94.75 178 ILE A N 1
ATOM 1392 C CA . ILE A 1 178 ? -1.427 9.317 10.920 1.00 94.75 178 ILE A CA 1
ATOM 1393 C C . ILE A 1 178 ? -1.255 10.831 11.013 1.00 94.75 178 ILE A C 1
ATOM 1395 O O . ILE A 1 178 ? -0.457 11.286 11.835 1.00 94.75 178 ILE A O 1
ATOM 1399 N N . ALA A 1 179 ? -1.973 11.609 10.199 1.00 93.25 179 ALA A N 1
ATOM 1400 C CA . ALA A 1 179 ? -1.896 13.066 10.228 1.00 93.25 179 ALA A CA 1
ATOM 1401 C C . ALA A 1 179 ? -2.266 13.642 11.610 1.00 93.25 179 ALA A C 1
ATOM 1403 O O . ALA A 1 179 ? -1.735 14.682 11.989 1.00 93.25 179 ALA A O 1
ATOM 1404 N N . GLU A 1 180 ? -3.067 12.934 12.416 1.00 94.06 180 GLU A N 1
ATOM 1405 C CA . GLU A 1 180 ? -3.356 13.304 13.812 1.00 94.06 180 GLU A CA 1
ATOM 1406 C C . GLU A 1 180 ? -2.121 13.228 14.732 1.00 94.06 180 GLU A C 1
ATOM 1408 O O . GLU A 1 180 ? -2.047 13.910 15.756 1.00 94.06 180 GLU A O 1
ATOM 1413 N N . PHE A 1 181 ? -1.128 12.410 14.372 1.00 93.75 181 PHE A N 1
ATOM 1414 C CA . PHE A 1 181 ? 0.062 12.135 15.180 1.00 93.75 181 PHE A CA 1
ATOM 1415 C C . PHE A 1 181 ? 1.295 12.907 14.721 1.00 93.75 181 PHE A C 1
ATOM 1417 O O . PHE A 1 181 ? 2.342 12.802 15.356 1.00 93.75 181 PHE A O 1
ATOM 1424 N N . THR A 1 182 ? 1.234 13.671 13.635 1.00 92.94 182 THR A N 1
ATOM 1425 C CA . THR A 1 182 ? 2.410 14.344 13.074 1.00 92.94 182 THR A CA 1
ATOM 1426 C C . THR A 1 182 ? 2.113 15.786 12.676 1.00 92.94 182 THR A C 1
ATOM 1428 O O . THR A 1 182 ? 0.970 16.217 12.619 1.00 92.94 182 THR A O 1
ATOM 1431 N N . THR A 1 183 ? 3.158 16.566 12.411 1.00 90.56 183 THR A N 1
ATOM 1432 C CA . THR A 1 183 ? 3.034 17.915 11.840 1.00 90.56 183 THR A CA 1
ATOM 1433 C C . THR A 1 183 ? 3.073 17.911 10.310 1.00 90.56 183 THR A C 1
ATOM 1435 O O . THR A 1 183 ? 2.833 18.947 9.689 1.00 90.56 183 THR A O 1
ATOM 1438 N N . ALA A 1 184 ? 3.384 16.770 9.685 1.00 86.88 184 ALA A N 1
ATOM 1439 C CA . ALA A 1 184 ? 3.367 16.628 8.235 1.00 86.88 184 ALA A CA 1
ATOM 1440 C C . ALA A 1 184 ? 1.924 16.625 7.708 1.00 86.88 184 ALA A C 1
ATOM 1442 O O . ALA A 1 184 ? 1.105 15.824 8.143 1.00 86.88 184 ALA A O 1
ATOM 1443 N N . GLN A 1 185 ? 1.627 17.485 6.730 1.00 81.62 185 GLN A N 1
ATOM 1444 C CA . GLN A 1 185 ? 0.277 17.603 6.158 1.00 81.62 185 GLN A CA 1
ATOM 1445 C C . GLN A 1 185 ? -0.161 16.371 5.356 1.00 81.62 185 GLN A C 1
ATOM 1447 O O . GLN A 1 185 ? -1.348 16.095 5.253 1.00 81.62 185 GLN A O 1
ATOM 1452 N N . SER A 1 186 ? 0.788 15.651 4.760 1.00 85.56 186 SER A N 1
ATOM 1453 C CA . SER A 1 186 ? 0.522 14.447 3.973 1.00 85.56 186 SER A CA 1
ATOM 1454 C C . SER A 1 186 ? 1.630 13.434 4.271 1.00 85.56 186 SER A C 1
ATOM 1456 O O . SER A 1 186 ? 2.643 13.391 3.567 1.00 85.56 186 SER A O 1
ATOM 1458 N N . PRO A 1 187 ? 1.525 12.702 5.396 1.00 89.44 187 PRO A N 1
ATOM 1459 C CA . PRO A 1 187 ? 2.564 11.771 5.812 1.00 89.44 187 PRO A CA 1
ATOM 1460 C C . PRO A 1 187 ? 2.719 10.654 4.777 1.00 89.44 187 PRO A C 1
ATOM 1462 O O . PRO A 1 187 ? 1.731 10.098 4.305 1.00 89.44 187 PRO A O 1
ATOM 1465 N N . GLY A 1 188 ? 3.954 10.333 4.394 1.00 87.88 188 GLY A N 1
ATOM 1466 C CA . GLY A 1 188 ? 4.237 9.258 3.444 1.00 87.88 188 GLY A CA 1
ATOM 1467 C C . GLY A 1 188 ? 4.346 7.899 4.134 1.00 87.88 188 GLY A C 1
ATOM 1468 O O . GLY A 1 188 ? 4.886 7.800 5.234 1.00 87.88 188 GLY A O 1
ATOM 1469 N N . LEU A 1 189 ? 3.871 6.834 3.473 1.00 90.19 189 LEU A N 1
ATOM 1470 C CA . LEU A 1 189 ? 3.868 5.460 4.007 1.00 90.19 189 LEU A CA 1
ATOM 1471 C C . LEU A 1 189 ? 5.250 5.046 4.527 1.00 90.19 189 LEU A C 1
ATOM 1473 O O . LEU A 1 189 ? 5.393 4.464 5.602 1.00 90.19 189 LEU A O 1
ATOM 1477 N N . ARG A 1 190 ? 6.284 5.374 3.756 1.00 88.56 190 ARG A N 1
ATOM 1478 C CA . ARG A 1 190 ? 7.665 5.026 4.062 1.00 88.56 190 ARG A CA 1
ATOM 1479 C C . ARG A 1 190 ? 8.187 5.780 5.281 1.00 88.56 190 ARG A C 1
ATOM 1481 O O . ARG A 1 190 ? 8.780 5.165 6.161 1.00 88.56 190 ARG A O 1
ATOM 1488 N N . GLU A 1 191 ? 7.989 7.091 5.327 1.00 87.69 191 GLU A N 1
ATOM 1489 C CA . GLU A 1 191 ? 8.412 7.954 6.429 1.00 87.69 191 GLU A CA 1
ATOM 1490 C C . GLU A 1 191 ? 7.724 7.533 7.730 1.00 87.69 191 GLU A C 1
ATOM 1492 O O . GLU A 1 191 ? 8.370 7.473 8.776 1.00 87.69 191 GLU A O 1
ATOM 1497 N N . THR A 1 192 ? 6.446 7.154 7.657 1.00 91.88 192 THR A N 1
ATOM 1498 C CA . THR A 1 192 ? 5.712 6.584 8.790 1.00 91.88 192 THR A CA 1
ATOM 1499 C C . THR A 1 192 ? 6.338 5.276 9.275 1.00 91.88 192 THR A C 1
ATOM 1501 O O . THR A 1 192 ? 6.577 5.122 10.469 1.00 91.88 192 THR A O 1
ATOM 1504 N N . LEU A 1 193 ? 6.665 4.341 8.380 1.00 91.00 193 LEU A N 1
ATOM 1505 C CA . LEU A 1 193 ? 7.312 3.079 8.765 1.00 91.00 193 LEU A CA 1
ATOM 1506 C C . LEU A 1 193 ? 8.692 3.295 9.397 1.00 91.00 193 LEU A C 1
ATOM 1508 O O . LEU A 1 193 ? 9.028 2.626 10.372 1.00 91.00 193 LEU A O 1
ATOM 1512 N N . LEU A 1 194 ? 9.471 4.250 8.883 1.00 87.81 194 LEU A N 1
ATOM 1513 C CA . LEU A 1 194 ? 10.745 4.641 9.489 1.00 87.81 194 LEU A CA 1
ATOM 1514 C C . LEU A 1 194 ? 10.544 5.201 10.903 1.00 87.81 194 LEU A C 1
ATOM 1516 O O . LEU A 1 194 ? 11.289 4.837 11.811 1.00 87.81 194 LEU A O 1
ATOM 1520 N N . ALA A 1 195 ? 9.524 6.038 11.111 1.00 89.44 195 ALA A N 1
ATOM 1521 C CA . ALA A 1 195 ? 9.178 6.556 12.435 1.00 89.44 195 ALA A CA 1
ATOM 1522 C C . ALA A 1 195 ? 8.705 5.452 13.400 1.00 89.44 195 ALA A C 1
ATOM 1524 O O . ALA A 1 195 ? 8.962 5.533 14.599 1.00 89.44 195 ALA A O 1
ATOM 1525 N N . PHE A 1 196 ? 8.095 4.383 12.879 1.00 90.00 196 PHE A N 1
ATOM 1526 C CA . PHE A 1 196 ? 7.791 3.162 13.633 1.00 90.00 196 PHE A CA 1
ATOM 1527 C C . PHE A 1 196 ? 8.992 2.227 13.837 1.00 90.00 196 PHE A C 1
ATOM 1529 O O . PHE A 1 196 ? 8.840 1.165 14.431 1.00 90.00 196 PHE A O 1
ATOM 1536 N N . GLY A 1 197 ? 10.190 2.614 13.394 1.00 88.56 197 GLY A N 1
ATOM 1537 C CA . GLY A 1 197 ? 11.425 1.877 13.650 1.00 88.56 197 GLY A CA 1
ATOM 1538 C C . GLY A 1 197 ? 11.737 0.758 12.662 1.00 88.56 197 GLY A C 1
ATOM 1539 O O . GLY A 1 197 ? 12.715 0.047 12.882 1.00 88.56 197 GLY A O 1
ATOM 1540 N N . PHE A 1 198 ? 10.976 0.612 11.570 1.00 86.31 198 PHE A N 1
ATOM 1541 C CA . PHE A 1 198 ? 11.332 -0.350 10.526 1.00 86.31 198 PHE A CA 1
ATOM 1542 C C . PHE A 1 198 ? 12.658 0.051 9.866 1.00 86.31 198 PHE A C 1
ATOM 1544 O O . PHE A 1 198 ? 12.845 1.220 9.505 1.00 86.31 198 PHE A O 1
ATOM 1551 N N . PRO A 1 199 ? 13.586 -0.899 9.657 1.00 83.69 199 PRO A N 1
ATOM 1552 C CA . PRO A 1 199 ? 14.871 -0.588 9.058 1.00 83.69 199 PRO A CA 1
ATOM 1553 C C . PRO A 1 199 ? 14.678 -0.174 7.591 1.00 83.69 199 PRO A C 1
ATOM 1555 O O . PRO A 1 199 ? 13.909 -0.816 6.869 1.00 83.69 199 PRO A O 1
ATOM 1558 N N . PRO A 1 200 ? 15.415 0.839 7.089 1.00 80.50 200 PRO A N 1
ATOM 1559 C CA . PRO A 1 200 ? 15.315 1.265 5.694 1.00 80.50 200 PRO A CA 1
ATOM 1560 C C . PRO A 1 200 ? 15.435 0.091 4.718 1.00 80.50 200 PRO A C 1
ATOM 1562 O O . PRO A 1 200 ? 14.662 -0.007 3.771 1.00 80.50 200 PRO A O 1
ATOM 1565 N N . ASN A 1 201 ? 16.355 -0.831 4.994 1.00 76.81 201 ASN A N 1
ATOM 1566 C CA . ASN A 1 201 ? 16.672 -1.990 4.161 1.00 76.81 201 ASN A CA 1
ATOM 1567 C C . ASN A 1 201 ? 15.466 -2.887 3.859 1.00 76.81 201 ASN A C 1
ATOM 1569 O O . ASN A 1 201 ? 15.420 -3.464 2.778 1.00 76.81 201 ASN A O 1
ATOM 1573 N N . ASP A 1 202 ? 14.483 -2.946 4.756 1.00 76.25 202 ASP A N 1
ATOM 1574 C CA . ASP A 1 202 ? 13.262 -3.733 4.561 1.00 76.25 202 ASP A CA 1
ATOM 1575 C C . ASP A 1 202 ? 12.234 -2.998 3.701 1.00 76.25 202 ASP A C 1
ATOM 1577 O O . ASP A 1 202 ? 11.409 -3.608 3.014 1.00 76.25 202 ASP A O 1
ATOM 1581 N N . LEU A 1 203 ? 12.301 -1.669 3.691 1.00 77.75 203 LEU A N 1
ATOM 1582 C CA . LEU A 1 203 ? 11.456 -0.813 2.867 1.00 77.75 203 LEU A CA 1
ATOM 1583 C C . LEU A 1 203 ? 11.961 -0.789 1.417 1.00 77.75 203 LEU A C 1
ATOM 1585 O O . LEU A 1 203 ? 11.165 -0.673 0.485 1.00 77.75 203 LEU A O 1
ATOM 1589 N N . PHE A 1 204 ? 13.256 -1.028 1.205 1.00 67.88 204 PHE A N 1
ATOM 1590 C CA . PHE A 1 204 ? 13.872 -1.140 -0.116 1.00 67.88 204 PHE A CA 1
ATOM 1591 C C . PHE A 1 204 ? 13.950 -2.582 -0.632 1.00 67.88 204 PHE A C 1
ATOM 1593 O O . PHE A 1 204 ? 13.871 -3.547 0.117 1.00 67.88 204 PHE A O 1
ATOM 1600 N N . VAL A 1 205 ? 14.096 -2.730 -1.948 1.00 53.34 205 VAL A N 1
ATOM 1601 C CA . VAL A 1 205 ? 14.590 -3.962 -2.573 1.00 53.34 205 VAL A CA 1
ATOM 1602 C C . VAL A 1 205 ? 15.963 -3.613 -3.143 1.00 53.34 205 VAL A C 1
ATOM 1604 O O . VAL A 1 205 ? 16.081 -2.754 -4.017 1.00 53.34 205 VAL A O 1
ATOM 1607 N N . TYR A 1 206 ? 17.027 -4.190 -2.583 1.00 41.47 206 TYR A N 1
ATOM 1608 C CA . TYR A 1 206 ? 18.397 -3.891 -3.005 1.00 41.47 206 TYR A CA 1
ATOM 1609 C C . TYR A 1 206 ? 18.687 -4.411 -4.418 1.00 41.47 206 TYR A C 1
ATOM 1611 O O . TYR A 1 206 ? 18.371 -5.547 -4.752 1.00 41.47 206 TYR A O 1
ATOM 1619 N N . GLY A 1 207 ? 19.366 -3.592 -5.230 1.00 41.22 207 GLY A N 1
ATOM 1620 C CA . GLY A 1 207 ? 20.062 -4.042 -6.444 1.00 41.22 207 GLY A CA 1
ATOM 1621 C C . GLY A 1 207 ? 19.188 -4.459 -7.631 1.00 41.22 207 GLY A C 1
ATOM 1622 O O . GLY A 1 207 ? 19.726 -4.829 -8.672 1.00 41.22 207 GLY A O 1
ATOM 1623 N N . GLN A 1 208 ? 17.864 -4.363 -7.525 1.00 38.84 208 GLN A N 1
ATOM 1624 C CA . GLN A 1 208 ? 16.960 -4.655 -8.628 1.00 38.84 208 GLN A CA 1
ATOM 1625 C C . GLN A 1 208 ? 16.023 -3.482 -8.911 1.00 38.84 208 GLN A C 1
ATOM 1627 O O . GLN A 1 208 ? 15.476 -2.856 -8.010 1.00 38.84 208 GLN A O 1
ATOM 1632 N N . ARG A 1 209 ? 15.796 -3.227 -10.204 1.00 38.19 209 ARG A N 1
ATOM 1633 C CA . ARG A 1 209 ? 14.766 -2.315 -10.732 1.00 38.19 209 ARG A CA 1
ATOM 1634 C C . ARG A 1 209 ? 13.332 -2.746 -10.392 1.00 38.19 209 ARG A C 1
ATOM 1636 O O . ARG A 1 209 ? 12.390 -2.138 -10.891 1.00 38.19 209 ARG A O 1
ATOM 1643 N N . TYR A 1 210 ? 13.144 -3.806 -9.614 1.00 44.75 210 TYR A N 1
ATOM 1644 C CA . TYR A 1 210 ? 11.838 -4.399 -9.415 1.00 44.75 210 TYR A CA 1
ATOM 1645 C C . TYR A 1 210 ? 11.081 -3.674 -8.302 1.00 44.75 210 TYR A C 1
ATOM 1647 O O . TYR A 1 210 ? 11.246 -3.952 -7.121 1.00 44.75 210 TYR A O 1
ATOM 1655 N N . PHE A 1 211 ? 10.340 -2.666 -8.776 1.00 53.41 211 PHE A N 1
ATOM 1656 C CA . PHE A 1 211 ? 8.990 -2.239 -8.412 1.00 53.41 211 PHE A CA 1
ATOM 1657 C C . PHE A 1 211 ? 8.603 -2.337 -6.933 1.00 53.41 211 PHE A C 1
ATOM 1659 O O . PHE A 1 211 ? 8.611 -3.407 -6.332 1.00 53.41 211 PHE A O 1
ATOM 1666 N N . GLN A 1 212 ? 8.146 -1.207 -6.382 1.00 70.25 212 GLN A N 1
ATOM 1667 C CA . GLN A 1 212 ? 7.164 -1.216 -5.298 1.00 70.25 212 GLN A CA 1
ATOM 1668 C C . GLN A 1 212 ? 6.020 -2.136 -5.733 1.00 70.25 212 GLN A C 1
ATOM 1670 O O . GLN A 1 212 ? 5.179 -1.737 -6.535 1.00 70.25 212 GLN A O 1
ATOM 1675 N N . SER A 1 213 ? 6.065 -3.401 -5.318 1.00 85.69 213 SER A N 1
ATOM 1676 C CA . SER A 1 213 ? 5.015 -4.345 -5.664 1.00 85.69 213 SER A CA 1
ATOM 1677 C C . SER A 1 213 ? 3.788 -3.971 -4.860 1.00 85.69 213 SER A C 1
ATOM 1679 O O . SER A 1 213 ? 3.914 -3.771 -3.644 1.00 85.69 213 SER A O 1
ATOM 1681 N N . ALA A 1 214 ? 2.621 -3.988 -5.486 1.00 91.25 214 ALA A N 1
ATOM 1682 C CA . ALA A 1 214 ? 1.373 -3.748 -4.775 1.00 91.25 214 ALA A CA 1
ATOM 1683 C C . ALA A 1 214 ? 1.228 -4.680 -3.553 1.00 91.25 214 ALA A C 1
ATOM 1685 O O . ALA A 1 214 ? 0.819 -4.263 -2.473 1.00 91.25 214 ALA A O 1
ATOM 1686 N N . GLY A 1 215 ? 1.638 -5.950 -3.689 1.00 91.94 215 GLY A N 1
ATOM 1687 C CA . GLY A 1 215 ? 1.582 -6.931 -2.597 1.00 91.94 215 GLY A CA 1
ATOM 1688 C C . GLY A 1 215 ? 2.424 -6.540 -1.376 1.00 91.94 215 GLY A C 1
ATOM 1689 O O . GLY A 1 215 ? 1.946 -6.619 -0.247 1.00 91.94 215 GLY A O 1
ATOM 1690 N N . LYS A 1 216 ? 3.665 -6.074 -1.583 1.00 90.44 216 LYS A N 1
ATOM 1691 C CA . LYS A 1 216 ? 4.515 -5.543 -0.500 1.00 90.44 216 LYS A CA 1
ATOM 1692 C C . LYS A 1 216 ? 3.876 -4.316 0.147 1.00 90.44 216 LYS A C 1
ATOM 1694 O O . LYS A 1 216 ? 3.839 -4.252 1.371 1.00 90.44 216 LYS A O 1
ATOM 1699 N N . ASP A 1 217 ? 3.364 -3.381 -0.647 1.00 92.25 217 ASP A N 1
ATOM 1700 C CA . ASP A 1 217 ? 2.762 -2.152 -0.124 1.00 92.25 217 ASP A CA 1
ATOM 1701 C C . ASP A 1 217 ? 1.504 -2.451 0.708 1.00 92.25 217 ASP A C 1
ATOM 1703 O O . ASP A 1 217 ? 1.318 -1.853 1.765 1.00 92.25 217 ASP A O 1
ATOM 1707 N N . ALA A 1 218 ? 0.707 -3.454 0.331 1.00 95.62 218 ALA A N 1
ATOM 1708 C CA . ALA A 1 218 ? -0.398 -3.944 1.156 1.00 95.62 218 ALA A CA 1
ATOM 1709 C C . ALA A 1 218 ? 0.076 -4.461 2.532 1.00 95.62 218 ALA A C 1
ATOM 1711 O O . ALA A 1 218 ? -0.501 -4.110 3.562 1.00 95.62 218 ALA A O 1
ATOM 1712 N N . VAL A 1 219 ? 1.170 -5.229 2.590 1.00 94.31 219 VAL A N 1
ATOM 1713 C CA . VAL A 1 219 ? 1.755 -5.685 3.869 1.00 94.31 219 VAL A CA 1
ATOM 1714 C C . VAL A 1 219 ? 2.276 -4.503 4.693 1.00 94.31 219 VAL A C 1
ATOM 1716 O O . VAL A 1 219 ? 2.051 -4.441 5.901 1.00 94.31 219 VAL A O 1
ATOM 1719 N N . LEU A 1 220 ? 2.937 -3.540 4.048 1.00 93.88 220 LEU A N 1
ATOM 1720 C CA . LEU A 1 220 ? 3.421 -2.316 4.690 1.00 93.88 220 LEU A CA 1
ATOM 1721 C C . LEU A 1 220 ? 2.278 -1.495 5.313 1.00 93.88 220 LEU A C 1
ATOM 1723 O O . LEU A 1 220 ? 2.430 -0.980 6.421 1.00 93.88 220 LEU A O 1
ATOM 1727 N N . LYS A 1 221 ? 1.119 -1.416 4.647 1.00 96.25 221 LYS A N 1
ATOM 1728 C CA . LYS A 1 221 ? -0.095 -0.772 5.177 1.00 96.25 221 LYS A CA 1
ATOM 1729 C C . LYS A 1 221 ? -0.581 -1.471 6.460 1.00 96.25 221 LYS A C 1
ATOM 1731 O O . LYS A 1 221 ? -0.861 -0.797 7.449 1.00 96.25 221 LYS A O 1
ATOM 1736 N N . LEU A 1 222 ? -0.597 -2.808 6.503 1.00 95.69 222 LEU A N 1
ATOM 1737 C CA . LEU A 1 222 ? -0.922 -3.550 7.736 1.00 95.69 222 LEU A CA 1
ATOM 1738 C C . LEU A 1 222 ? 0.113 -3.344 8.850 1.00 95.69 222 LEU A C 1
ATOM 1740 O O . LEU A 1 222 ? -0.259 -3.245 10.021 1.00 95.69 222 LEU A O 1
ATOM 1744 N N . ALA A 1 223 ? 1.397 -3.234 8.505 1.00 93.69 223 ALA A N 1
ATOM 1745 C CA . ALA A 1 223 ? 2.454 -2.935 9.469 1.00 93.69 223 ALA A CA 1
ATOM 1746 C C . ALA A 1 223 ? 2.255 -1.559 10.119 1.00 93.69 223 ALA A C 1
ATOM 1748 O O . ALA A 1 223 ? 2.351 -1.435 11.343 1.00 93.69 223 ALA A O 1
ATOM 1749 N N . VAL A 1 224 ? 1.914 -0.544 9.320 1.00 94.62 224 VAL A N 1
ATOM 1750 C CA . VAL A 1 224 ? 1.534 0.784 9.816 1.00 94.62 224 VAL A CA 1
ATOM 1751 C C . VAL A 1 224 ? 0.336 0.696 10.748 1.00 94.62 224 VAL A C 1
ATOM 1753 O O . VAL A 1 224 ? 0.430 1.160 11.881 1.00 94.62 224 VAL A O 1
ATOM 1756 N N . LEU A 1 225 ? -0.762 0.079 10.303 1.00 94.88 225 LEU A N 1
ATOM 1757 C CA . LEU A 1 225 ? -1.981 -0.036 11.101 1.00 94.88 225 LEU A CA 1
ATOM 1758 C C . LEU A 1 225 ? -1.707 -0.712 12.448 1.00 94.88 225 LEU A C 1
ATOM 1760 O O . LEU A 1 225 ? -2.127 -0.217 13.489 1.00 94.88 225 LEU A O 1
ATOM 1764 N N . THR A 1 226 ? -0.953 -1.810 12.440 1.00 91.94 226 THR A N 1
ATOM 1765 C CA . THR A 1 226 ? -0.612 -2.537 13.664 1.00 91.94 226 THR A CA 1
ATOM 1766 C C . THR A 1 226 ? 0.147 -1.645 14.637 1.00 91.94 226 THR A C 1
ATOM 1768 O O . THR A 1 226 ? -0.233 -1.555 15.798 1.00 91.94 226 THR A O 1
ATOM 1771 N N . ASN A 1 227 ? 1.188 -0.940 14.188 1.00 90.88 227 ASN A N 1
ATOM 1772 C CA . ASN A 1 227 ? 1.953 -0.047 15.064 1.00 90.88 227 ASN A CA 1
ATOM 1773 C C . ASN A 1 227 ? 1.119 1.141 15.549 1.00 90.88 227 ASN A C 1
ATOM 1775 O O . ASN A 1 227 ? 1.217 1.531 16.710 1.00 90.88 227 ASN A O 1
ATOM 1779 N N . LEU A 1 228 ? 0.254 1.667 14.685 1.00 91.19 228 LEU A N 1
ATOM 1780 C CA . LEU A 1 228 ? -0.663 2.745 15.011 1.00 91.19 228 LEU A CA 1
ATOM 1781 C C . LEU A 1 228 ? -1.620 2.335 16.140 1.00 91.19 228 LEU A C 1
ATOM 1783 O O . LEU A 1 228 ? -1.734 3.058 17.125 1.00 91.19 228 LEU A O 1
ATOM 1787 N N . LEU A 1 229 ? -2.206 1.135 16.086 1.00 89.75 229 LEU A N 1
ATOM 1788 C CA . LEU A 1 229 ? -3.067 0.598 17.152 1.00 89.75 229 LEU A CA 1
ATOM 1789 C C . LEU A 1 229 ? -2.359 0.475 18.517 1.00 89.75 229 LEU A C 1
ATOM 1791 O O . LEU A 1 229 ? -3.020 0.550 19.554 1.00 89.75 229 LEU A O 1
ATOM 1795 N N . HIS A 1 230 ? -1.028 0.349 18.533 1.00 86.31 230 HIS A N 1
ATOM 1796 C CA . HIS A 1 230 ? -0.215 0.313 19.756 1.00 86.31 230 HIS A CA 1
ATOM 1797 C C . HIS A 1 230 ? 0.177 1.703 20.284 1.00 86.31 230 HIS A C 1
ATOM 1799 O O . HIS A 1 230 ? 0.727 1.812 21.385 1.00 86.31 230 HIS A O 1
ATOM 1805 N N . LEU A 1 231 ? -0.097 2.781 19.542 1.00 86.50 231 LEU A N 1
ATOM 1806 C CA . LEU A 1 231 ? 0.207 4.132 20.003 1.00 86.50 231 LEU A CA 1
ATOM 1807 C C . LEU A 1 231 ? -0.673 4.527 21.188 1.00 86.50 231 LEU A C 1
ATOM 1809 O O . LEU A 1 231 ? -1.867 4.227 21.260 1.00 86.50 231 LEU A O 1
ATOM 1813 N N . LYS A 1 232 ? -0.086 5.271 22.125 1.00 85.19 232 LYS A N 1
ATOM 1814 C CA . LYS A 1 232 ? -0.832 5.921 23.206 1.00 85.19 232 LYS A CA 1
ATOM 1815 C C . LYS A 1 232 ? -1.447 7.223 22.700 1.00 85.19 232 LYS A C 1
ATOM 1817 O O . LYS A 1 232 ? -0.839 7.915 21.882 1.00 85.19 232 LYS A O 1
ATOM 1822 N N . ASN A 1 233 ? -2.611 7.587 23.231 1.00 81.56 233 ASN A N 1
ATOM 1823 C CA . ASN A 1 233 ? -3.228 8.882 22.940 1.00 81.56 233 ASN A CA 1
ATOM 1824 C C . ASN A 1 233 ? -2.251 10.007 23.335 1.00 81.56 233 ASN A C 1
ATOM 1826 O O . ASN A 1 233 ? -1.606 9.937 24.383 1.00 81.56 233 ASN A O 1
ATOM 1830 N N . GLY A 1 234 ? -2.095 11.004 22.460 1.00 83.38 234 GLY A N 1
ATOM 1831 C CA . GLY A 1 234 ? -1.138 12.104 22.632 1.00 83.38 234 GLY A CA 1
ATOM 1832 C C . GLY A 1 234 ? 0.307 11.805 22.207 1.00 83.38 234 GLY A C 1
ATOM 1833 O O . GLY A 1 234 ? 1.161 12.682 22.342 1.00 83.38 234 GLY A O 1
ATOM 1834 N N . THR A 1 235 ? 0.606 10.610 21.682 1.00 88.94 235 THR A N 1
ATOM 1835 C CA . THR A 1 235 ? 1.915 10.342 21.056 1.00 88.94 235 THR A CA 1
ATOM 1836 C C . THR A 1 235 ? 2.110 11.260 19.847 1.00 88.94 235 THR A C 1
ATOM 1838 O O . THR A 1 235 ? 1.166 11.508 19.105 1.00 88.94 235 THR A O 1
ATOM 1841 N N . LYS A 1 236 ? 3.333 11.752 19.627 1.00 91.50 236 LYS A N 1
ATOM 1842 C CA . LYS A 1 236 ? 3.709 12.461 18.398 1.00 91.50 236 LYS A CA 1
ATOM 1843 C C . LYS A 1 236 ? 4.741 11.645 17.630 1.00 91.50 236 LYS A C 1
ATOM 1845 O O . LYS A 1 236 ? 5.737 11.214 18.204 1.00 91.50 236 LYS A O 1
ATOM 1850 N N . LEU A 1 237 ? 4.490 11.435 16.344 1.00 89.88 237 LEU A N 1
ATOM 1851 C CA . LEU A 1 237 ? 5.396 10.806 15.398 1.00 89.88 237 LEU A CA 1
ATOM 1852 C C . LEU A 1 237 ? 6.266 11.872 14.738 1.00 89.88 237 LEU A C 1
ATOM 1854 O O . LEU A 1 237 ? 5.799 12.721 13.969 1.00 89.88 237 LEU A O 1
ATOM 1858 N N . GLU A 1 238 ? 7.560 11.785 15.014 1.00 89.44 238 GLU A N 1
ATOM 1859 C CA . GLU A 1 238 ? 8.579 12.541 14.304 1.00 89.44 238 GLU A CA 1
ATOM 1860 C C . GLU A 1 238 ? 8.863 11.853 12.973 1.00 89.44 238 GLU A C 1
ATOM 1862 O O . GLU A 1 238 ? 9.694 10.950 12.863 1.00 89.44 238 GLU A O 1
ATOM 1867 N N . LEU A 1 239 ? 8.135 12.272 11.942 1.00 85.19 239 LEU A N 1
ATOM 1868 C CA . LEU A 1 239 ? 8.437 11.846 10.588 1.00 85.19 239 LEU A CA 1
ATOM 1869 C C . LEU A 1 239 ? 9.696 12.576 10.154 1.00 85.19 239 LEU A C 1
ATOM 1871 O O . LEU A 1 239 ? 9.686 13.784 9.915 1.00 85.19 239 LEU A O 1
ATOM 1875 N N . SER A 1 240 ? 10.802 11.845 10.078 1.00 71.75 240 SER A N 1
ATOM 1876 C CA . SER A 1 240 ? 12.020 12.403 9.525 1.00 71.75 240 SER A CA 1
ATOM 1877 C C . SER A 1 240 ? 11.754 12.774 8.066 1.00 71.75 240 SER A C 1
ATOM 1879 O O . SER A 1 240 ? 11.703 11.898 7.200 1.00 71.75 240 SER A O 1
ATOM 1881 N N . SER A 1 241 ? 11.658 14.070 7.774 1.00 58.91 241 SER A N 1
ATOM 1882 C CA . SER A 1 241 ? 11.965 14.618 6.455 1.00 58.91 241 SER A CA 1
ATOM 1883 C C . SER A 1 241 ? 13.470 14.469 6.259 1.00 58.91 241 SER A C 1
ATOM 1885 O O . SER A 1 241 ? 14.240 15.424 6.347 1.00 58.91 241 SER A O 1
ATOM 1887 N N . GLN A 1 242 ? 13.911 13.220 6.142 1.00 51.88 242 GLN A N 1
ATOM 1888 C CA . GLN A 1 242 ? 15.286 12.899 5.842 1.00 51.88 242 GLN A CA 1
ATOM 1889 C C . GLN A 1 242 ? 15.602 13.613 4.521 1.00 51.88 242 GLN A C 1
ATOM 1891 O O . GLN A 1 242 ? 14.853 13.435 3.554 1.00 51.88 242 GLN A O 1
ATOM 1896 N N . PRO A 1 243 ? 16.615 14.502 4.491 1.00 46.19 243 PRO A N 1
ATOM 1897 C CA . PRO A 1 243 ? 16.954 15.224 3.274 1.00 46.19 243 PRO A CA 1
ATOM 1898 C C . PRO A 1 243 ? 17.195 14.195 2.170 1.00 46.19 243 PRO A C 1
ATOM 1900 O O . PRO A 1 243 ? 17.725 13.125 2.453 1.00 46.19 243 PRO A O 1
ATOM 1903 N N . GLU A 1 244 ? 16.840 14.499 0.919 1.00 49.31 244 GLU A N 1
ATOM 1904 C CA . GLU A 1 244 ? 17.065 13.602 -0.232 1.00 49.31 244 GLU A CA 1
ATOM 1905 C C . GLU A 1 244 ? 18.475 12.962 -0.245 1.00 49.31 244 GLU A C 1
ATOM 1907 O O . GLU A 1 244 ? 18.668 11.854 -0.745 1.00 49.31 244 GLU A O 1
ATOM 1912 N N . ASP A 1 245 ? 19.451 13.638 0.370 1.00 43.75 245 ASP A N 1
ATOM 1913 C CA . ASP A 1 245 ? 20.837 13.216 0.541 1.00 43.75 245 ASP A CA 1
ATOM 1914 C C . ASP A 1 245 ? 21.055 12.009 1.484 1.00 43.75 245 ASP A C 1
ATOM 1916 O O . ASP A 1 245 ? 22.055 11.309 1.324 1.00 43.75 245 ASP A O 1
ATOM 1920 N N . SER A 1 246 ? 20.171 11.708 2.444 1.00 43.19 246 SER A N 1
ATOM 1921 C CA . SER A 1 246 ? 20.310 10.527 3.323 1.00 43.19 246 SER A CA 1
ATOM 1922 C C . SER A 1 246 ? 19.709 9.251 2.724 1.00 43.19 246 SER A C 1
ATOM 1924 O O . SER A 1 246 ? 19.867 8.161 3.275 1.00 43.19 246 SER A O 1
ATOM 1926 N N . TYR A 1 247 ? 19.099 9.357 1.540 1.00 48.78 247 TYR A N 1
ATOM 1927 C CA . TYR A 1 247 ? 18.608 8.226 0.751 1.00 48.78 247 TYR A CA 1
ATOM 1928 C C . TYR A 1 247 ? 19.615 7.706 -0.277 1.00 48.78 247 TYR A C 1
ATOM 1930 O O . TYR A 1 247 ? 19.245 6.953 -1.182 1.00 48.78 247 TYR A O 1
ATOM 1938 N N . GLN A 1 248 ? 20.899 8.029 -0.111 1.00 51.41 248 GLN A N 1
ATOM 1939 C CA . GLN A 1 248 ? 22.003 7.412 -0.849 1.00 51.41 248 GLN A CA 1
ATOM 1940 C C . GLN A 1 248 ? 22.245 5.966 -0.397 1.00 51.41 248 GLN A C 1
ATOM 1942 O O . GLN A 1 248 ? 23.343 5.575 -0.002 1.00 51.41 248 GLN A O 1
ATOM 1947 N N . LEU A 1 249 ? 21.208 5.135 -0.465 1.00 56.41 249 LEU A N 1
ATOM 1948 C CA . LEU A 1 249 ? 21.400 3.699 -0.468 1.00 56.41 249 LEU A CA 1
ATOM 1949 C C . LEU A 1 249 ? 22.241 3.360 -1.682 1.00 56.41 249 LEU A C 1
ATOM 1951 O O . LEU A 1 249 ? 21.850 3.636 -2.816 1.00 56.41 249 LEU A O 1
ATOM 1955 N N . ARG A 1 250 ? 23.409 2.776 -1.419 1.00 62.97 250 ARG A N 1
ATOM 1956 C CA . ARG A 1 250 ? 24.325 2.298 -2.445 1.00 62.97 250 ARG A CA 1
ATOM 1957 C C . ARG A 1 250 ? 23.579 1.310 -3.335 1.00 62.97 250 ARG A C 1
ATOM 1959 O O . ARG A 1 250 ? 23.340 0.167 -2.951 1.00 62.97 250 ARG A O 1
ATOM 1966 N N . ARG A 1 251 ? 23.154 1.762 -4.514 1.00 68.56 251 ARG A N 1
ATOM 1967 C CA . ARG A 1 251 ? 22.531 0.894 -5.512 1.00 68.56 251 ARG A CA 1
ATOM 1968 C C . ARG A 1 251 ? 23.614 0.297 -6.388 1.00 68.56 251 ARG A C 1
ATOM 1970 O O . ARG A 1 251 ? 24.442 1.009 -6.956 1.00 68.56 251 ARG A O 1
ATOM 1977 N N . TYR A 1 252 ? 23.575 -1.018 -6.504 1.00 78.44 252 TYR A N 1
ATOM 1978 C CA . TYR A 1 252 ? 24.459 -1.781 -7.361 1.00 78.44 252 TYR A CA 1
ATOM 1979 C C . TYR A 1 252 ? 23.712 -2.181 -8.620 1.00 78.44 252 TYR A C 1
ATOM 1981 O O . TYR A 1 252 ? 22.555 -2.591 -8.560 1.00 78.44 252 TYR A O 1
ATOM 1989 N N . TRP A 1 253 ? 24.375 -2.064 -9.759 1.00 75.62 253 TRP A N 1
ATOM 1990 C CA . TRP A 1 253 ? 23.822 -2.451 -11.043 1.00 75.62 253 TRP A CA 1
ATOM 1991 C C . TRP A 1 253 ? 24.805 -3.341 -11.822 1.00 75.62 253 TRP A C 1
ATOM 1993 O O . TRP A 1 253 ? 26.024 -3.184 -11.738 1.00 75.62 253 TRP A O 1
ATOM 2003 N N . SER A 1 254 ? 24.280 -4.278 -12.610 1.00 67.62 254 SER A N 1
ATOM 2004 C CA . SER A 1 254 ? 25.050 -5.060 -13.581 1.00 67.62 254 SER A CA 1
ATOM 2005 C C . SER A 1 254 ? 24.255 -5.225 -14.884 1.00 67.62 254 SER A C 1
ATOM 2007 O O . SER A 1 254 ? 23.035 -5.391 -14.856 1.00 67.62 254 SER A O 1
ATOM 2009 N N . GLY A 1 255 ? 24.910 -5.134 -16.050 1.00 71.19 255 GLY A N 1
ATOM 2010 C CA . GLY A 1 255 ? 24.245 -5.325 -17.351 1.00 71.19 255 GLY A CA 1
ATOM 2011 C C . GLY A 1 255 ? 24.744 -4.403 -18.470 1.00 71.19 255 GLY A C 1
ATOM 2012 O O . GLY A 1 255 ? 25.918 -4.068 -18.523 1.00 71.19 255 GLY A O 1
ATOM 2013 N N . PHE A 1 256 ? 23.854 -3.963 -19.368 1.00 61.97 256 PHE A N 1
ATOM 2014 C CA . PHE A 1 256 ? 24.185 -2.977 -20.414 1.00 61.97 256 PHE A CA 1
ATOM 2015 C C . PHE A 1 256 ? 24.148 -1.501 -19.955 1.00 61.97 256 PHE A C 1
ATOM 2017 O O . PHE A 1 256 ? 25.107 -0.765 -20.190 1.00 61.97 256 PHE A O 1
ATOM 2024 N N . HIS A 1 257 ? 23.089 -1.071 -19.253 1.00 66.62 257 HIS A N 1
ATOM 2025 C CA . HIS A 1 257 ? 22.953 0.293 -18.711 1.00 66.62 257 HIS A CA 1
ATOM 2026 C C . HIS A 1 257 ? 22.199 0.305 -17.365 1.00 66.62 257 HIS A C 1
ATOM 2028 O O . HIS A 1 257 ? 21.234 -0.460 -17.222 1.00 66.62 257 HIS A O 1
ATOM 2034 N N . PRO A 1 258 ? 22.540 1.193 -16.405 1.00 64.94 258 PRO A N 1
ATOM 2035 C CA . PRO A 1 258 ? 21.674 1.444 -15.259 1.00 64.94 258 PRO A CA 1
ATOM 2036 C C . PRO A 1 258 ? 20.353 2.024 -15.759 1.00 64.94 258 PRO A C 1
ATOM 2038 O O . PRO A 1 258 ? 20.279 2.696 -16.791 1.00 64.94 258 PRO A O 1
ATOM 2041 N N . GLY A 1 259 ? 19.271 1.726 -15.066 1.00 51.28 259 GLY A N 1
ATOM 2042 C CA . GLY A 1 259 ? 17.972 2.269 -15.440 1.00 51.28 259 GLY A CA 1
ATOM 2043 C C . GLY A 1 259 ? 16.971 2.098 -14.313 1.00 51.28 259 GLY A C 1
ATOM 2044 O O . GLY A 1 259 ? 17.309 1.423 -13.339 1.00 51.28 259 GLY A O 1
ATOM 2045 N N . PRO A 1 260 ? 15.768 2.661 -14.452 1.00 55.03 260 PRO A N 1
ATOM 2046 C CA . PRO A 1 260 ? 15.256 3.409 -15.617 1.00 55.03 260 PRO A CA 1
ATOM 2047 C C . PRO A 1 260 ? 16.025 4.719 -15.912 1.00 55.03 260 PRO A C 1
ATOM 2049 O O . PRO A 1 260 ? 16.793 5.183 -15.066 1.00 55.03 260 PRO A O 1
ATOM 2052 N N . HIS A 1 261 ? 15.936 5.256 -17.141 1.00 56.12 261 HIS A N 1
ATOM 2053 C CA . HIS A 1 261 ? 16.762 6.407 -17.551 1.00 56.12 261 HIS A CA 1
ATOM 2054 C C . HIS A 1 261 ? 16.510 7.625 -16.671 1.00 56.12 261 HIS A C 1
ATOM 2056 O O . HIS A 1 261 ? 17.452 8.252 -16.196 1.00 56.12 261 HIS A O 1
ATOM 2062 N N . GLU A 1 262 ? 15.238 7.831 -16.367 1.00 50.88 262 GLU A N 1
ATOM 2063 C CA . GLU A 1 262 ? 14.666 8.888 -15.549 1.00 50.88 262 GLU A CA 1
ATOM 2064 C C . GLU A 1 262 ? 15.191 8.863 -14.104 1.00 50.88 262 GLU A C 1
ATOM 2066 O O . GLU A 1 262 ? 15.384 9.911 -13.496 1.00 50.88 262 GLU A O 1
ATOM 2071 N N . ALA A 1 263 ? 15.490 7.675 -13.561 1.00 53.66 263 ALA A N 1
ATOM 2072 C CA . ALA A 1 263 ? 16.034 7.515 -12.207 1.00 53.66 263 ALA A CA 1
ATOM 2073 C C . ALA A 1 263 ? 17.563 7.681 -12.133 1.00 53.66 263 ALA A C 1
ATOM 2075 O O . ALA A 1 263 ? 18.135 7.759 -11.046 1.00 53.66 263 ALA A O 1
ATOM 2076 N N . HIS A 1 264 ? 18.237 7.708 -13.284 1.00 68.62 264 HIS A N 1
ATOM 2077 C CA . HIS A 1 264 ? 19.689 7.817 -13.388 1.00 68.62 264 HIS A CA 1
ATOM 2078 C C . HIS A 1 264 ? 20.060 8.791 -14.503 1.00 68.62 264 HIS A C 1
ATOM 2080 O O . HIS A 1 264 ? 20.861 8.458 -15.373 1.00 68.62 264 HIS A O 1
ATOM 2086 N N . SER A 1 265 ? 19.454 9.973 -14.517 1.00 72.44 265 SER A N 1
ATOM 2087 C CA . SER A 1 265 ? 19.602 10.938 -15.614 1.00 72.44 265 SER A CA 1
ATOM 2088 C C . SER A 1 265 ? 21.026 11.485 -15.761 1.00 72.44 265 SER A C 1
ATOM 2090 O O . SER A 1 265 ? 21.399 11.955 -16.832 1.00 72.44 265 SER A O 1
ATOM 2092 N N . PHE A 1 266 ? 21.852 11.387 -14.714 1.00 84.38 266 PHE A N 1
ATOM 2093 C CA . PHE A 1 266 ? 23.207 11.937 -14.698 1.00 84.38 266 PHE A CA 1
ATOM 2094 C C . PHE A 1 266 ? 24.240 10.824 -14.513 1.00 84.38 266 PHE A C 1
ATOM 2096 O O . PHE A 1 266 ? 24.437 10.322 -13.406 1.00 84.38 266 PHE A O 1
ATOM 2103 N N . ARG A 1 267 ? 24.883 10.415 -15.613 1.00 88.94 267 ARG A N 1
ATOM 2104 C CA . ARG A 1 267 ? 25.764 9.239 -15.670 1.00 88.94 267 ARG A CA 1
ATOM 2105 C C . ARG A 1 267 ? 27.159 9.600 -16.142 1.00 88.94 267 ARG A C 1
ATOM 2107 O O . ARG A 1 267 ? 27.311 10.257 -17.167 1.00 88.94 267 ARG A O 1
ATOM 2114 N N . ALA A 1 268 ? 28.157 9.062 -15.458 1.00 90.81 268 ALA A N 1
ATOM 2115 C CA . ALA A 1 268 ? 29.534 9.020 -15.916 1.00 90.81 268 ALA A CA 1
ATOM 2116 C C . ALA A 1 268 ? 29.944 7.572 -16.195 1.00 90.81 268 ALA A C 1
ATOM 2118 O O . ALA A 1 268 ? 29.628 6.664 -15.422 1.00 90.81 268 ALA A O 1
ATOM 2119 N N . TYR A 1 269 ? 30.673 7.356 -17.288 1.00 91.44 269 TYR A N 1
ATOM 2120 C CA . TYR A 1 269 ? 31.247 6.056 -17.617 1.00 91.44 269 TYR A CA 1
ATOM 2121 C C . TYR A 1 269 ? 32.747 6.080 -17.359 1.00 91.44 269 TYR A C 1
ATOM 2123 O O . TYR A 1 269 ? 33.473 6.883 -17.938 1.00 91.44 269 TYR A O 1
ATOM 2131 N N . LEU A 1 270 ? 33.211 5.166 -16.516 1.00 90.44 270 LEU A N 1
ATOM 2132 C CA . LEU A 1 270 ? 34.620 4.994 -16.207 1.00 90.44 270 LEU A CA 1
ATOM 2133 C C . LEU A 1 270 ? 35.208 3.882 -17.060 1.00 90.44 270 LEU A C 1
ATOM 2135 O O . LEU A 1 270 ? 34.667 2.775 -17.122 1.00 90.44 270 LEU A O 1
ATOM 2139 N N . ARG A 1 271 ? 36.345 4.171 -17.687 1.00 91.50 271 ARG A N 1
ATOM 2140 C CA . ARG A 1 271 ? 37.142 3.210 -18.450 1.00 91.50 271 ARG A CA 1
ATOM 2141 C C . ARG A 1 271 ? 38.584 3.296 -17.987 1.00 91.50 271 ARG A C 1
ATOM 2143 O O . ARG A 1 271 ? 39.119 4.390 -17.842 1.00 91.50 271 ARG A O 1
ATOM 2150 N N . VAL A 1 272 ? 39.219 2.144 -17.804 1.00 88.88 272 VAL A N 1
ATOM 2151 C CA . VAL A 1 272 ? 40.662 2.070 -17.570 1.00 88.88 272 VAL A CA 1
ATOM 2152 C C . VAL A 1 272 ? 41.332 1.738 -18.897 1.00 88.88 272 VAL A C 1
ATOM 2154 O O . VAL A 1 272 ? 40.950 0.792 -19.585 1.00 88.88 272 VAL A O 1
ATOM 2157 N N . ARG A 1 273 ? 42.332 2.527 -19.294 1.00 90.81 273 ARG A N 1
ATOM 2158 C CA . ARG A 1 273 ? 43.025 2.318 -20.569 1.00 90.81 273 ARG A CA 1
ATOM 2159 C C . ARG A 1 273 ? 43.711 0.948 -20.582 1.00 90.81 273 ARG A C 1
ATOM 2161 O O . ARG A 1 273 ? 44.584 0.679 -19.763 1.00 90.81 273 ARG A O 1
ATOM 2168 N N . GLY A 1 274 ? 43.319 0.103 -21.535 1.00 88.56 274 GLY A N 1
ATOM 2169 C CA . GLY A 1 274 ? 43.941 -1.202 -21.777 1.00 88.56 274 GLY A CA 1
ATOM 2170 C C . GLY A 1 274 ? 43.638 -2.283 -20.735 1.00 88.56 274 GLY A C 1
ATOM 2171 O O . GLY A 1 274 ? 44.265 -3.337 -20.788 1.00 88.56 274 GLY A O 1
ATOM 2172 N N . LYS A 1 275 ? 42.715 -2.053 -19.790 1.00 91.31 275 LYS A N 1
ATOM 2173 C CA . LYS A 1 275 ? 42.340 -3.031 -18.756 1.00 91.31 275 LYS A CA 1
ATOM 2174 C C . LYS A 1 275 ? 40.844 -2.975 -18.456 1.00 91.31 275 LYS A C 1
ATOM 2176 O O . LYS A 1 275 ? 40.222 -1.922 -18.569 1.00 91.31 275 LYS A O 1
ATOM 2181 N N . ALA A 1 276 ? 40.279 -4.097 -18.015 1.00 86.94 276 ALA A N 1
ATOM 2182 C CA . ALA A 1 276 ? 38.927 -4.113 -17.469 1.00 86.94 276 ALA A CA 1
ATOM 2183 C C . ALA A 1 276 ? 38.879 -3.286 -16.174 1.00 86.94 276 ALA A C 1
ATOM 2185 O O . ALA A 1 276 ? 39.786 -3.373 -15.347 1.00 86.94 276 ALA A O 1
ATOM 2186 N N . VAL A 1 277 ? 37.808 -2.521 -15.946 1.00 87.75 277 VAL A N 1
ATOM 2187 C CA . VAL A 1 277 ? 37.680 -1.731 -14.706 1.00 87.75 277 VAL A CA 1
ATOM 2188 C C . VAL A 1 277 ? 37.725 -2.640 -13.478 1.00 87.75 277 VAL A C 1
ATOM 2190 O O . VAL A 1 277 ? 38.361 -2.296 -12.487 1.00 87.75 277 VAL A O 1
ATOM 2193 N N . SER A 1 278 ? 37.155 -3.844 -13.570 1.00 85.19 278 SER A N 1
ATOM 2194 C CA . SER A 1 278 ? 37.165 -4.810 -12.468 1.00 85.19 278 SER A CA 1
ATOM 2195 C C . SER A 1 278 ? 38.541 -5.377 -12.116 1.00 85.19 278 SER A C 1
ATOM 2197 O O . SER A 1 278 ? 38.666 -6.007 -11.076 1.00 85.19 278 SER A O 1
ATOM 2199 N N . SER A 1 279 ? 39.570 -5.209 -12.958 1.00 89.50 279 SER A N 1
ATOM 2200 C CA . SER A 1 279 ? 40.941 -5.581 -12.571 1.00 89.50 279 SER A CA 1
ATOM 2201 C C . SER A 1 279 ? 41.633 -4.501 -11.736 1.00 89.50 279 SER A C 1
ATOM 2203 O O . SER A 1 279 ? 42.707 -4.750 -11.204 1.00 89.50 279 SER A O 1
ATOM 2205 N N . VAL A 1 280 ? 41.062 -3.292 -11.682 1.00 89.94 280 VAL A N 1
ATOM 2206 C CA . VAL A 1 280 ? 41.565 -2.159 -10.886 1.00 89.94 280 VAL A CA 1
ATOM 2207 C C . VAL A 1 280 ? 40.681 -1.911 -9.668 1.00 89.94 280 VAL A C 1
ATOM 2209 O O . VAL A 1 280 ? 41.197 -1.613 -8.601 1.00 89.94 280 VAL A O 1
ATOM 2212 N N . ILE A 1 281 ? 39.364 -2.063 -9.826 1.00 90.06 281 ILE A N 1
ATOM 2213 C CA . ILE A 1 281 ? 38.363 -1.931 -8.765 1.00 90.06 281 ILE A CA 1
ATOM 2214 C C . ILE A 1 281 ? 37.574 -3.256 -8.699 1.00 90.06 281 ILE A C 1
ATOM 2216 O O . ILE A 1 281 ? 36.582 -3.413 -9.421 1.00 90.06 281 ILE A O 1
ATOM 2220 N N . PRO A 1 282 ? 38.043 -4.240 -7.906 1.00 83.81 282 PRO A N 1
ATOM 2221 C CA . PRO A 1 282 ? 37.538 -5.617 -7.877 1.00 83.81 282 PRO A CA 1
ATOM 2222 C C . PRO A 1 282 ? 36.064 -5.780 -7.517 1.00 83.81 282 PRO A C 1
ATOM 2224 O O . PRO A 1 282 ? 35.438 -6.745 -7.962 1.00 83.81 282 PRO A O 1
ATOM 2227 N N . SER A 1 283 ? 35.507 -4.866 -6.719 1.00 83.25 283 SER A N 1
ATOM 2228 C CA . SER A 1 283 ? 34.140 -4.956 -6.210 1.00 83.25 283 SER A CA 1
ATOM 2229 C C . SER A 1 283 ? 33.331 -3.684 -6.467 1.00 83.25 283 SER A C 1
ATOM 2231 O O . SER A 1 283 ? 33.859 -2.579 -6.587 1.00 83.25 283 SER A O 1
ATOM 2233 N N . LEU A 1 284 ? 32.006 -3.828 -6.553 1.00 80.81 284 LEU A N 1
ATOM 2234 C CA . LEU A 1 284 ? 31.118 -2.671 -6.669 1.00 80.81 284 LEU A CA 1
ATOM 2235 C C . LEU A 1 284 ? 31.087 -1.833 -5.382 1.00 80.81 284 LEU A C 1
ATOM 2237 O O . LEU A 1 284 ? 30.822 -0.636 -5.448 1.00 80.81 284 LEU A O 1
ATOM 2241 N N . ALA A 1 285 ? 31.350 -2.445 -4.223 1.00 78.00 285 ALA A N 1
ATOM 2242 C CA . ALA A 1 285 ? 31.491 -1.728 -2.960 1.00 78.00 285 ALA A CA 1
ATOM 2243 C C . ALA A 1 285 ? 32.706 -0.794 -3.003 1.00 78.00 285 ALA A C 1
ATOM 2245 O O . ALA A 1 285 ? 32.546 0.406 -2.799 1.00 78.00 285 ALA A O 1
ATOM 2246 N N . GLU A 1 286 ? 33.865 -1.310 -3.419 1.00 84.62 286 GLU A N 1
ATOM 2247 C CA . GLU A 1 286 ? 35.065 -0.494 -3.621 1.00 84.62 286 GLU A CA 1
ATOM 2248 C C . GLU A 1 286 ? 34.851 0.602 -4.663 1.00 84.62 286 GLU A C 1
ATOM 2250 O O . GLU A 1 286 ? 35.382 1.692 -4.510 1.00 84.62 286 GLU A O 1
ATOM 2255 N N . LEU A 1 287 ? 34.030 0.367 -5.692 1.00 84.75 287 LEU A N 1
ATOM 2256 C CA . LEU A 1 287 ? 33.694 1.401 -6.671 1.00 84.75 287 LEU A CA 1
ATOM 2257 C C . LEU A 1 287 ? 32.920 2.580 -6.058 1.00 84.75 287 LEU A C 1
ATOM 2259 O O . LEU A 1 287 ? 33.129 3.714 -6.477 1.00 84.75 287 LEU A O 1
ATOM 2263 N N . PHE A 1 288 ? 32.054 2.343 -5.069 1.00 84.38 288 PHE A N 1
ATOM 2264 C CA . PHE A 1 288 ? 31.460 3.432 -4.284 1.00 84.38 288 PHE A CA 1
ATOM 2265 C C . PHE A 1 288 ? 32.521 4.147 -3.445 1.00 84.38 288 PHE A C 1
ATOM 2267 O O . PHE A 1 288 ? 32.564 5.377 -3.419 1.00 84.38 288 PHE A O 1
ATOM 2274 N N . ASP A 1 289 ? 33.377 3.372 -2.781 1.00 81.88 289 ASP A N 1
ATOM 2275 C CA . ASP A 1 289 ? 34.392 3.889 -1.861 1.00 81.88 289 ASP A CA 1
ATOM 2276 C C . ASP A 1 289 ? 35.545 4.608 -2.576 1.00 81.88 289 ASP A C 1
ATOM 2278 O O . ASP A 1 289 ? 36.240 5.408 -1.957 1.00 81.88 289 ASP A O 1
ATOM 2282 N N . PHE A 1 290 ? 35.710 4.392 -3.883 1.00 86.94 290 PHE A N 1
ATOM 2283 C CA . PHE A 1 290 ? 36.677 5.097 -4.726 1.00 86.94 290 PHE A CA 1
ATOM 2284 C C . PHE A 1 290 ? 36.257 6.545 -5.025 1.00 86.94 290 PHE A C 1
ATOM 2286 O O . PHE A 1 290 ? 37.102 7.396 -5.295 1.00 86.94 290 PHE A O 1
ATOM 2293 N N . PHE A 1 291 ? 34.953 6.849 -4.953 1.00 86.56 291 PHE A N 1
ATOM 2294 C CA . PHE A 1 291 ? 34.397 8.178 -5.240 1.00 86.56 291 PHE A CA 1
ATOM 2295 C C . PHE A 1 291 ? 33.540 8.720 -4.081 1.00 86.56 291 PHE A C 1
ATOM 2297 O O . PHE A 1 291 ? 32.405 9.156 -4.301 1.00 86.56 291 PHE A O 1
ATOM 2304 N N . PRO A 1 292 ? 34.055 8.745 -2.838 1.00 80.25 292 PRO A N 1
ATOM 2305 C CA . PRO A 1 292 ? 33.237 9.028 -1.664 1.00 80.25 292 PRO A CA 1
ATOM 2306 C C . PRO A 1 292 ? 32.780 10.494 -1.623 1.00 80.25 292 PRO A C 1
ATOM 2308 O O . PRO A 1 292 ? 31.661 10.787 -1.208 1.00 80.25 292 PRO A O 1
ATOM 2311 N N . SER A 1 293 ? 33.610 11.419 -2.116 1.00 84.56 293 SER A N 1
ATOM 2312 C CA . SER A 1 293 ? 33.302 12.854 -2.202 1.00 84.56 293 SER A CA 1
ATOM 2313 C C . SER A 1 293 ? 32.173 13.173 -3.182 1.00 84.56 293 SER A C 1
ATOM 2315 O O . SER A 1 293 ? 31.466 14.165 -3.009 1.00 84.56 293 SER A O 1
ATOM 2317 N N . TRP A 1 294 ? 31.983 12.319 -4.187 1.00 84.88 294 TRP A N 1
ATOM 2318 C CA . TRP A 1 294 ? 30.974 12.483 -5.229 1.00 84.88 294 TRP A CA 1
ATOM 2319 C C . TRP A 1 294 ? 29.629 11.883 -4.861 1.00 84.88 294 TRP A C 1
ATOM 2321 O O . TRP A 1 294 ? 28.649 12.149 -5.555 1.00 84.88 294 TRP A O 1
ATOM 2331 N N . LYS A 1 295 ? 29.576 11.112 -3.766 1.00 83.06 295 LYS A N 1
ATOM 2332 C CA . LYS A 1 295 ? 28.334 10.588 -3.200 1.00 83.06 295 LYS A CA 1
ATOM 2333 C C . LYS A 1 295 ? 27.430 9.939 -4.265 1.00 83.06 295 LYS A C 1
ATOM 2335 O O . LYS A 1 295 ? 26.288 10.368 -4.463 1.00 83.06 295 LYS A O 1
ATOM 2340 N N . PRO A 1 296 ? 27.947 8.952 -5.019 1.00 86.12 296 PRO A N 1
ATOM 2341 C CA . PRO A 1 296 ? 27.184 8.368 -6.105 1.00 86.12 296 PRO A CA 1
ATOM 2342 C C . PRO A 1 296 ? 25.894 7.733 -5.587 1.00 86.12 296 PRO A C 1
ATOM 2344 O O . PRO A 1 296 ? 25.842 7.207 -4.481 1.00 86.12 296 PRO A O 1
ATOM 2347 N N . THR A 1 297 ? 24.832 7.796 -6.385 1.00 80.75 297 THR A N 1
ATOM 2348 C CA . THR A 1 297 ? 23.531 7.201 -6.040 1.00 80.75 297 THR A CA 1
ATOM 2349 C C . THR A 1 297 ? 23.436 5.762 -6.527 1.00 80.75 297 THR A C 1
ATOM 2351 O O . THR A 1 297 ? 22.669 4.955 -6.002 1.00 80.75 297 THR A O 1
ATOM 2354 N N . THR A 1 298 ? 24.193 5.408 -7.564 1.00 85.25 298 THR A N 1
ATOM 2355 C CA . THR A 1 298 ? 24.239 4.059 -8.139 1.00 85.25 298 THR A CA 1
ATOM 2356 C C . THR A 1 298 ? 25.579 3.843 -8.815 1.00 85.25 298 THR A C 1
ATOM 2358 O O . THR A 1 298 ? 26.037 4.715 -9.551 1.00 85.25 298 THR A O 1
ATOM 2361 N N . VAL A 1 299 ? 26.179 2.672 -8.628 1.00 88.56 299 VAL A N 1
ATOM 2362 C CA . VAL A 1 299 ? 27.337 2.247 -9.419 1.00 88.56 299 VAL A CA 1
ATOM 2363 C C . VAL A 1 299 ? 27.094 0.871 -10.014 1.00 88.56 299 VAL A C 1
ATOM 2365 O O . VAL A 1 299 ? 26.307 0.074 -9.500 1.00 88.56 299 VAL A O 1
ATOM 2368 N N . GLY A 1 300 ? 27.777 0.564 -11.105 1.00 88.38 300 GLY A N 1
ATOM 2369 C CA . GLY A 1 300 ? 27.672 -0.757 -11.695 1.00 88.38 300 GLY A CA 1
ATOM 2370 C C . GLY A 1 300 ? 28.645 -1.007 -12.824 1.00 88.38 300 GLY A C 1
ATOM 2371 O O . GLY A 1 300 ? 29.401 -0.119 -13.219 1.00 88.38 300 GLY A O 1
ATOM 2372 N N . TRP A 1 301 ? 28.608 -2.222 -13.361 1.00 86.94 301 TRP A N 1
ATOM 2373 C CA . TRP A 1 301 ? 29.478 -2.634 -14.458 1.00 86.94 301 TRP A CA 1
ATOM 2374 C C . TRP A 1 301 ? 28.702 -3.044 -15.698 1.00 86.94 301 TRP A C 1
ATOM 2376 O O . TRP A 1 301 ? 27.647 -3.679 -15.637 1.00 86.94 301 TRP A O 1
ATOM 2386 N N . SER A 1 302 ? 29.327 -2.751 -16.831 1.00 84.81 302 SER A N 1
ATOM 2387 C CA . SER A 1 302 ? 28.997 -3.364 -18.112 1.00 84.81 302 SER A CA 1
ATOM 2388 C C . SER A 1 302 ? 29.080 -4.893 -18.084 1.00 84.81 302 SER A C 1
ATOM 2390 O O . SER A 1 302 ? 29.883 -5.477 -17.347 1.00 84.81 302 SER A O 1
ATOM 2392 N N . ARG A 1 303 ? 28.317 -5.560 -18.960 1.00 75.69 303 ARG A N 1
ATOM 2393 C CA . ARG A 1 303 ? 28.567 -6.966 -19.315 1.00 75.69 303 ARG A CA 1
ATOM 2394 C C . ARG A 1 303 ? 30.004 -7.087 -19.840 1.00 75.69 303 ARG A C 1
ATOM 2396 O O . ARG A 1 303 ? 30.413 -6.334 -20.716 1.00 75.69 303 ARG A O 1
ATOM 2403 N N . GLY A 1 304 ? 30.787 -7.992 -19.251 1.00 78.75 304 GLY A N 1
ATOM 2404 C CA . GLY A 1 304 ? 32.225 -8.129 -19.531 1.00 78.75 304 GLY A CA 1
ATOM 2405 C C . GLY A 1 304 ? 33.141 -7.178 -18.746 1.00 78.75 304 GLY A C 1
ATOM 2406 O O . GLY A 1 304 ? 34.353 -7.219 -18.946 1.00 78.75 304 GLY A O 1
ATOM 2407 N N . ARG A 1 305 ? 32.583 -6.348 -17.847 1.00 84.06 305 ARG A N 1
ATOM 2408 C CA . ARG A 1 305 ? 33.294 -5.493 -16.873 1.00 84.06 305 ARG A CA 1
ATOM 2409 C C . ARG A 1 305 ? 34.340 -4.536 -17.478 1.00 84.06 305 ARG A C 1
ATOM 2411 O O . ARG A 1 305 ? 35.274 -4.111 -16.800 1.00 84.06 305 ARG A O 1
ATOM 2418 N N . GLN A 1 306 ? 34.171 -4.171 -18.749 1.00 85.81 306 GLN A N 1
ATOM 2419 C CA . GLN A 1 306 ? 35.099 -3.309 -19.497 1.00 85.81 306 GLN A CA 1
ATOM 2420 C C . GLN A 1 306 ? 34.993 -1.834 -19.103 1.00 85.81 306 GLN A C 1
ATOM 2422 O O . GLN A 1 306 ? 35.978 -1.104 -19.122 1.00 85.81 306 GLN A O 1
ATOM 2427 N N . TYR A 1 307 ? 33.796 -1.400 -18.722 1.00 89.25 307 TYR A N 1
ATOM 2428 C CA . TYR A 1 307 ? 33.543 -0.087 -18.144 1.00 89.25 307 TYR A CA 1
ATOM 2429 C C . TYR A 1 307 ? 32.649 -0.192 -16.910 1.00 89.25 307 TYR A C 1
ATOM 2431 O O . TYR A 1 307 ? 31.843 -1.126 -16.785 1.00 89.25 307 TYR A O 1
ATOM 2439 N N . ALA A 1 308 ? 32.780 0.796 -16.030 1.00 90.75 308 ALA A N 1
ATOM 2440 C CA . ALA A 1 308 ? 31.860 1.037 -14.932 1.00 90.75 308 ALA A CA 1
ATOM 2441 C C . ALA A 1 308 ? 30.973 2.246 -15.235 1.00 90.75 308 ALA A C 1
ATOM 2443 O O . ALA A 1 308 ? 31.341 3.119 -16.017 1.00 90.75 308 ALA A O 1
ATOM 2444 N N . CYS A 1 309 ? 29.796 2.286 -14.628 1.00 91.19 309 CYS A N 1
ATOM 2445 C CA . CYS A 1 309 ? 28.903 3.432 -14.665 1.00 91.19 309 CYS A CA 1
ATOM 2446 C C . CYS A 1 309 ? 28.726 3.958 -13.247 1.00 91.19 309 CYS A C 1
ATOM 2448 O O . CYS A 1 309 ? 28.497 3.173 -12.327 1.00 91.19 309 CYS A O 1
ATOM 2450 N N . ILE A 1 310 ? 28.786 5.274 -13.100 1.00 91.12 310 ILE A N 1
ATOM 2451 C CA . ILE A 1 310 ? 28.470 5.995 -11.874 1.00 91.12 310 ILE A CA 1
ATOM 2452 C C . ILE A 1 310 ? 27.292 6.908 -12.171 1.00 91.12 310 ILE A C 1
ATOM 2454 O O . ILE A 1 310 ? 27.321 7.665 -13.139 1.00 91.12 310 ILE A O 1
ATOM 2458 N N . CYS A 1 311 ? 26.250 6.821 -11.355 1.00 88.12 311 CYS A N 1
ATOM 2459 C CA . CYS A 1 311 ? 25.100 7.709 -11.423 1.00 88.12 311 CYS A CA 1
ATOM 2460 C C . CYS A 1 311 ? 25.174 8.702 -10.269 1.00 88.12 311 CYS A C 1
ATOM 2462 O O . CYS A 1 311 ? 25.443 8.322 -9.127 1.00 88.12 311 CYS A O 1
ATOM 2464 N N . LEU A 1 312 ? 24.925 9.966 -10.583 1.00 85.94 312 LEU A N 1
ATOM 2465 C CA . LEU A 1 312 ? 24.944 11.078 -9.644 1.00 85.94 312 LEU A CA 1
ATOM 2466 C C . LEU A 1 312 ? 23.537 11.661 -9.531 1.00 85.94 312 LEU A C 1
ATOM 2468 O O . LEU A 1 312 ? 22.712 11.505 -10.431 1.00 85.94 312 LEU A O 1
ATOM 2472 N N . LEU A 1 313 ? 23.253 12.315 -8.406 1.00 80.12 313 LEU A N 1
ATOM 2473 C CA . LEU A 1 313 ? 21.915 12.838 -8.132 1.00 80.12 313 LEU A CA 1
ATOM 2474 C C . LEU A 1 313 ? 21.574 14.054 -9.003 1.00 80.12 313 LEU A C 1
ATOM 2476 O O . LEU A 1 313 ? 20.419 14.237 -9.374 1.00 80.12 313 LEU A O 1
ATOM 2480 N N . ARG A 1 314 ? 22.564 14.898 -9.322 1.00 80.69 314 ARG A N 1
ATOM 2481 C CA . ARG A 1 314 ? 22.342 16.199 -9.968 1.00 80.69 314 ARG A CA 1
ATOM 2482 C C . ARG A 1 314 ? 23.277 16.402 -11.155 1.00 80.69 314 ARG A C 1
ATOM 2484 O O . ARG A 1 314 ? 24.445 16.020 -11.120 1.00 80.69 314 ARG A O 1
ATOM 2491 N N . GLU A 1 315 ? 22.794 17.112 -12.171 1.00 83.00 315 GLU A N 1
ATOM 2492 C CA . GLU A 1 315 ? 23.568 17.444 -13.376 1.00 83.00 315 GLU A CA 1
ATOM 2493 C C . GLU A 1 315 ? 24.863 18.203 -13.059 1.00 83.00 315 GLU A C 1
ATOM 2495 O O . GLU A 1 315 ? 25.916 17.938 -13.636 1.00 83.00 315 GLU A O 1
ATOM 2500 N N . LYS A 1 316 ? 24.799 19.140 -12.103 1.00 85.62 316 LYS A N 1
ATOM 2501 C CA . LYS A 1 316 ? 25.958 19.933 -11.672 1.00 85.62 316 LYS A CA 1
ATOM 2502 C C . LYS A 1 316 ? 27.082 19.059 -11.108 1.00 85.62 316 LYS A C 1
ATOM 2504 O O . LYS A 1 316 ? 28.252 19.369 -11.322 1.00 85.62 316 LYS A O 1
ATOM 2509 N N . ASP A 1 317 ? 26.726 17.973 -10.423 1.00 85.44 317 ASP A N 1
ATOM 2510 C CA . ASP A 1 317 ? 27.686 17.059 -9.810 1.00 85.44 317 ASP A CA 1
ATOM 2511 C C . ASP A 1 317 ? 28.346 16.208 -10.898 1.00 85.44 317 ASP A C 1
ATOM 2513 O O . ASP A 1 317 ? 29.558 16.029 -10.873 1.00 85.44 317 ASP A O 1
ATOM 2517 N N . LEU A 1 318 ? 27.591 15.802 -11.929 1.00 88.69 318 LEU A N 1
ATOM 2518 C CA . LEU A 1 318 ? 28.143 15.142 -13.116 1.00 88.69 318 LEU A CA 1
ATOM 2519 C C . LEU A 1 318 ? 29.108 16.031 -13.899 1.00 88.69 318 LEU A C 1
ATOM 2521 O O . LEU A 1 318 ? 30.196 15.584 -14.253 1.00 88.69 318 LEU A O 1
ATOM 2525 N N . LYS A 1 319 ? 28.740 17.290 -14.154 1.00 88.94 319 LYS A N 1
ATOM 2526 C CA . LYS A 1 319 ? 29.622 18.238 -14.854 1.00 88.94 319 LYS A CA 1
ATOM 2527 C C . LYS A 1 319 ? 30.941 18.419 -14.107 1.00 88.94 319 LYS A C 1
ATOM 2529 O O . LYS A 1 319 ? 32.002 18.414 -14.718 1.00 88.94 319 LYS A O 1
ATOM 2534 N N . ARG A 1 320 ? 30.880 18.538 -12.779 1.00 90.25 320 ARG A N 1
ATOM 2535 C CA . ARG A 1 320 ? 32.076 18.612 -11.932 1.00 90.25 320 ARG A CA 1
ATOM 2536 C C . ARG A 1 320 ? 32.870 17.307 -11.951 1.00 90.25 320 ARG A C 1
ATOM 2538 O O . ARG A 1 320 ? 34.089 17.374 -12.033 1.00 90.25 320 ARG A O 1
ATOM 2545 N N . PHE A 1 321 ? 32.200 16.158 -11.910 1.00 91.12 321 PHE A N 1
ATOM 2546 C CA . PHE A 1 321 ? 32.837 14.841 -11.939 1.00 91.12 321 PHE A CA 1
ATOM 2547 C C . PHE A 1 321 ? 33.642 14.616 -13.223 1.00 91.12 321 PHE A C 1
ATOM 2549 O O . PHE A 1 321 ? 34.757 14.130 -13.153 1.00 91.12 321 PHE A O 1
ATOM 2556 N N . ILE A 1 322 ? 33.096 14.989 -14.387 1.00 88.56 322 ILE A N 1
ATOM 2557 C CA . ILE A 1 322 ? 33.756 14.808 -15.695 1.00 88.56 322 ILE A CA 1
ATOM 2558 C C . ILE A 1 322 ? 34.969 15.735 -15.868 1.00 88.56 322 ILE A C 1
ATOM 2560 O O . ILE A 1 322 ? 35.903 15.397 -16.589 1.00 88.56 322 ILE A O 1
ATOM 2564 N N . ASN A 1 323 ? 34.940 16.909 -15.238 1.00 86.44 323 ASN A N 1
ATOM 2565 C CA . ASN A 1 323 ? 35.984 17.923 -15.375 1.00 86.44 323 ASN A CA 1
ATOM 2566 C C . ASN A 1 323 ? 37.160 17.743 -14.393 1.00 86.44 323 ASN A C 1
ATOM 2568 O O . ASN A 1 323 ? 38.069 18.572 -14.413 1.00 86.44 323 ASN A O 1
ATOM 2572 N N . ASN A 1 324 ? 37.125 16.722 -13.528 1.00 77.69 324 ASN A N 1
ATOM 2573 C CA . ASN A 1 324 ? 38.235 16.321 -12.653 1.00 77.69 324 ASN A CA 1
ATOM 2574 C C . ASN A 1 324 ? 38.891 15.044 -13.181 1.00 77.69 324 ASN A C 1
ATOM 2576 O O . ASN A 1 324 ? 40.127 14.939 -13.044 1.00 77.69 324 ASN A O 1
#

pLDDT: mean 81.38, std 16.24, range [38.19, 97.81]

Mean predicted aligned error: 12.05 Å

Secondary structure (DSSP, 8-state):
---HHHHTTS-HHHHHHHH-EE-SHHHHHH--SPEEEEEEEEEEE-TTTS-EEEEEEEEEEEEPPPS-------S--TT--HHHHHHHTT-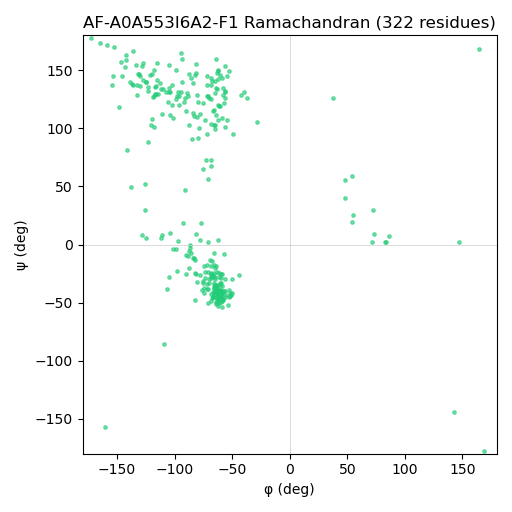EEEEEEE--SS---------TTEEEEEE-GGGHHHHHHHHHHHHHHH-SSPEEEEESSTHHHHHHHHTTTGGGGGG-SEEEEHHHHHHTT-S-SS--HHHHHHHTT--HHHHS-TT------HHHHHHHHHHHHHHHHTPPTT---------GGGG---EEEEES--S-TGGG-EEEEEEBTTB-GGGTS-SHHHHHHTSGGG--SEEEEETTSSEEEEEESSHHHHHHHHT-

Sequence (324 aa):
MQNIEWFDKLAPSSRTLCMNRIQDFDSLKQASGFTLVAVDFKGQPNIADMTSSVTEVGLAVMSGPVTGYGMTPTAVDRNKTLRGFVEENEVQGYGMKVRQPGPMEMSPDPHMLGRICLIPPEQVLNCLVHRLKVIWDSYTRPIVLVGFNMAFEITMILDPYSEVTQFFSSWVDLQDIIAEFTTAQSPGLRETLLAFGFPPNDLFVYGQRYFQSAGKDAVLKLAVLTNLLHLKNGTKLELSSQPEDSYQLRRYWSGFHPGPHEAHSFRAYLRVRGKAVSSVIPSLAELFDFFPSWKPTTVGWSRGRQYACICLLREKDLKRFINN

Solvent-accessible surface area (backbone atoms only — not comparable to full-atom values): 18402 Å² total; per-residue (Å²): 142,85,60,65,76,61,53,74,71,42,54,71,46,35,46,51,32,68,71,32,54,48,80,42,63,66,59,50,62,68,60,53,55,31,28,39,36,16,51,30,71,36,60,48,77,36,81,90,77,74,46,67,49,67,44,25,38,8,32,14,36,29,75,38,67,67,82,74,84,77,66,72,74,69,72,71,53,62,79,46,40,65,65,56,50,34,64,77,53,62,46,48,24,34,28,39,38,35,57,69,97,66,93,73,82,82,72,88,68,76,52,97,63,40,52,74,44,82,37,54,66,91,43,51,57,62,53,49,44,53,52,50,48,56,49,54,77,73,41,100,40,60,29,33,38,34,28,63,70,40,69,62,51,50,51,45,36,55,56,90,32,35,80,53,30,71,67,35,65,26,31,38,41,48,32,64,42,48,35,79,29,35,88,50,92,75,56,49,75,65,40,51,39,45,55,60,27,38,49,68,72,68,80,48,64,83,61,52,84,70,62,92,42,23,22,58,51,5,44,52,43,48,54,46,51,56,56,56,71,61,56,59,91,89,56,73,52,70,59,65,81,66,56,81,78,78,67,55,58,80,32,48,43,76,37,88,71,83,58,60,59,86,83,42,75,22,70,46,78,47,69,45,90,96,44,43,31,45,83,78,42,79,42,73,67,54,54,51,66,73,40,60,94,68,57,50,40,30,40,29,33,32,72,86,30,47,30,32,40,40,21,30,90,42,64,71,58,41,57,54,58,74,74,107

Organism: NCBI:txid2512241

Foldseek 3Di:
DPCPVVLVVFDPLLNLQVVQAPQELVSLLVPAFAKEKEKFWDFDQPPVVRDTQTFKIKIKIFTGDHPDPPPDPPPLPLPDELLNVCVVGVMEMEMEGEDDPDDDPDPVDPDSRYDYDYDHSVCPLVVLLVVLVVVLVVGPHAYEYFDAPCPVVSVCCRPVNVVNSNRHSYYYHLQSHLVVQEPDPGDDLLLLVVLSNHDVPNVDDAQDPDDPGRRSRRSSRVVSSVSSSVDDPPHHGDRPPPPPLVLLPEHEYEEADDDDCVQQVQKDKDADPPDQVCVVQVDSVSVCVVPVVLSFSYKYAYDVRRIIMTGHDDNVSSVVVVVD

Nearest PDB structures (foldseek):
  8d9d-assembly1_C  TM=5.684E-01  e=6.992E-05  Homo sapiens
  8fod-assembly1_1  TM=5.970E-01  e=2.352E-04  Saccharomyces cerevisiae
  8g9f-assembly1_A  TM=5.934E-01  e=2.998E-04  Xenopus laevis
  8fok-assembly1_1  TM=5.323E-01  e=6.581E-05  Saccharomyces cerevisiae
  4fvm-assembly1_A  TM=5.387E-01  e=3.384E-04  Saccharomyces cerevisiae S288C